Protein AF-A0A3G3GKN4-F1 (afdb_monomer)

Mean predicted aligned error: 16.58 Å

Solvent-accessible surface area (backbone atoms only — not comparable to full-atom values): 12009 Å² total; per-residue (Å²): 140,85,85,85,80,81,78,69,77,70,67,59,56,56,54,50,52,49,50,50,51,49,51,54,51,50,50,54,50,48,54,53,48,50,52,51,50,51,54,48,60,56,46,65,76,29,64,90,36,70,35,37,38,49,28,53,51,46,53,38,23,41,14,71,75,36,59,60,96,86,40,78,35,44,93,77,64,47,61,42,61,67,57,40,50,57,51,19,66,70,37,86,51,52,67,55,21,37,53,34,23,28,73,74,67,78,44,57,48,69,60,51,46,60,68,72,39,55,66,70,55,40,56,52,36,37,45,47,23,65,31,82,84,63,76,75,80,84,42,62,77,70,20,36,28,24,23,70,35,75,40,66,28,18,34,67,88,37,86,84,45,71,75,46,72,42,44,59,72,33,79,64,26,29,30,55,49,78,44,82,47,71,45,96,88,72,51,72,46,53,28,33,35,24,42,32,70,49,98,83,72,50,74,44,58,30,32,32,51,46,89,46,44,47,74,89

pLDDT: mean 75.97, std 16.4, range [37.5, 95.31]

Nearest PDB structures (foldseek):
  1bc0-assembly1_A  TM=7.933E-01  e=6.570E-02  Rattus norvegicus
  8w5s-assembly3_C  TM=7.306E-01  e=9.314E-02  Homo sapiens

Foldseek 3Di:
DDDDDDDDPVPVVVVVVVVVVVVVVVVVVVLVVVVVVVCVVVCVVCVVPLLLNLLVQLVCQLQVSQDDPNHGCNLPPAGNLVSLLVSLLVQPDPVSNQVSNCVVPVDGPLVSCVSRDQVVSSVSSCVNNVDPPCPDDADAPRKWKFFQAFWFKAAPVDRVHGPDTHGHRDTPAHFHDKDFDQDPVRDTFIWTWHWDADPVRDTGIIITGPVRIDID

Secondary structure (DSSP, 8-state):
--------THHHHHHHHHHHHHHHHHHHHHHHHHHHHHHHHHHHHHTT-HHHHHHHHHHHHT-TT-EETTEE-TTTS---HH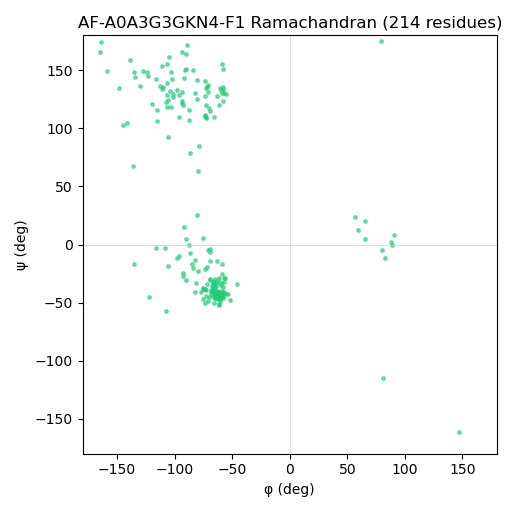HHHHHHTT-S-HHHHHHHHHHHHSS-HHHHHHHHS-HHHHHHHHHHTT-SS-PPPPPTTTSEEEESSSEEEEESS-TT-EEEEEPTT-EEEEEEEEEEEE-TTSPEEEEEEEEEE-TTS-EEEEEEEGGGEEE-

Sequence (216 aa):
METTSAKSPL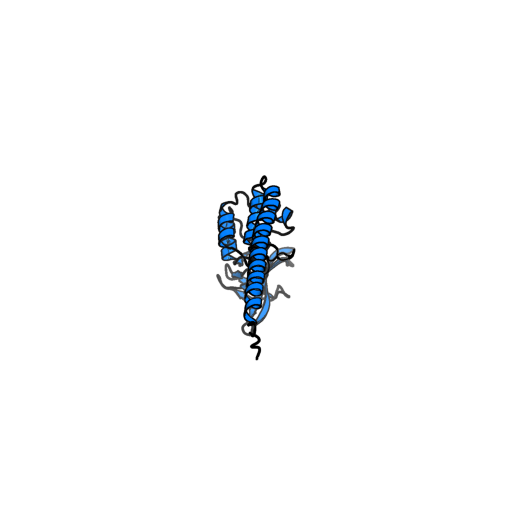SNYKNTAIIVGVVVVVAFLIVRIVRAVQKANEYNNVANDPAARLAFLIRQACNPWGSIGGISAIDIDGTDETELFALATQVKDLNAVRTSYKKQFSEELLDRLAAELSRESLDRWLNLAGGSNATPAPIANKSLVYAKQAAPMYDATDSTKVVKTLQNGELAGTYVRQLGVRHSNGQTYQYIEVTYTDWWVLTFKAWIRKDFVKIA

Radius of gyration: 27.66 Å; Cα contacts (8 Å, |Δi|>4): 314; chains: 1; bounding box: 107×31×57 Å

Structure (mmCIF, N/CA/C/O backbone):
data_AF-A0A3G3GKN4-F1
#
_entry.id   AF-A0A3G3GKN4-F1
#
loop_
_atom_site.group_PDB
_atom_site.id
_atom_site.type_symbol
_atom_site.label_atom_id
_atom_site.label_alt_id
_atom_site.label_comp_id
_atom_site.label_asym_id
_atom_site.label_entity_id
_atom_site.label_seq_id
_atom_site.pdbx_PDB_ins_code
_atom_site.Cartn_x
_atom_site.Cartn_y
_atom_site.Cartn_z
_atom_site.occupancy
_atom_site.B_iso_or_equiv
_atom_site.auth_seq_id
_atom_site.auth_comp_id
_atom_site.auth_asym_id
_atom_site.auth_atom_id
_atom_site.pdbx_PDB_model_num
ATOM 1 N N . MET A 1 1 ? 81.400 -18.720 -27.500 1.00 38.66 1 MET A N 1
ATOM 2 C CA . MET A 1 1 ? 80.656 -18.095 -26.387 1.00 38.66 1 MET A CA 1
ATOM 3 C C . MET A 1 1 ? 79.357 -17.577 -26.965 1.00 38.66 1 MET A C 1
ATOM 5 O O . MET A 1 1 ? 79.400 -16.623 -27.728 1.00 38.66 1 MET A O 1
ATOM 9 N N . GLU A 1 2 ? 78.243 -18.239 -26.674 1.00 37.50 2 GLU A N 1
ATOM 10 C CA . GLU A 1 2 ? 76.914 -17.816 -27.125 1.00 37.50 2 GLU A CA 1
ATOM 11 C C . GLU A 1 2 ? 76.170 -17.180 -25.950 1.00 37.50 2 GLU A C 1
ATOM 13 O O . GLU A 1 2 ? 76.166 -17.724 -24.846 1.00 37.50 2 GLU A O 1
ATOM 18 N N . THR A 1 3 ? 75.563 -16.015 -26.169 1.00 44.72 3 THR A N 1
ATOM 19 C CA . THR A 1 3 ? 74.780 -15.292 -25.161 1.00 44.72 3 THR A CA 1
ATOM 20 C C . THR A 1 3 ? 73.291 -15.417 -25.468 1.00 44.72 3 THR A C 1
ATOM 22 O O . THR A 1 3 ? 72.712 -14.630 -26.216 1.00 44.72 3 THR A O 1
ATOM 25 N N . THR A 1 4 ? 72.646 -16.420 -24.873 1.00 45.88 4 THR A N 1
ATOM 26 C CA . THR A 1 4 ? 71.200 -16.633 -25.009 1.00 45.88 4 THR A CA 1
ATOM 27 C C . THR A 1 4 ? 70.424 -15.480 -24.369 1.00 45.88 4 THR A C 1
ATOM 29 O O . THR A 1 4 ? 70.390 -15.336 -23.148 1.00 45.88 4 THR A O 1
ATOM 32 N N . SER A 1 5 ? 69.778 -14.657 -25.197 1.00 44.34 5 SER A N 1
ATOM 33 C CA . SER A 1 5 ? 68.951 -13.536 -24.740 1.00 44.34 5 SER A CA 1
ATOM 34 C C . SER A 1 5 ? 67.676 -14.034 -24.049 1.00 44.34 5 SER A C 1
ATOM 36 O O . SER A 1 5 ? 66.815 -14.660 -24.673 1.00 44.34 5 SER A O 1
ATOM 38 N N . ALA A 1 6 ? 67.544 -13.759 -22.749 1.00 49.66 6 ALA A N 1
ATOM 39 C CA . ALA A 1 6 ? 66.384 -14.155 -21.958 1.00 49.66 6 ALA A CA 1
ATOM 40 C C . ALA A 1 6 ? 65.152 -13.302 -22.316 1.00 49.66 6 ALA A C 1
ATOM 42 O O . ALA A 1 6 ? 65.057 -12.120 -21.978 1.00 49.66 6 ALA A O 1
ATOM 43 N N . LYS A 1 7 ? 64.175 -13.913 -22.993 1.00 45.00 7 LYS A N 1
ATOM 44 C CA . LYS A 1 7 ? 62.927 -13.253 -23.394 1.00 45.00 7 LYS A CA 1
ATOM 45 C C . LYS A 1 7 ? 62.023 -13.046 -22.168 1.00 45.00 7 LYS A C 1
ATOM 47 O O . LYS A 1 7 ? 61.514 -14.006 -21.599 1.00 45.00 7 LYS A O 1
ATOM 52 N N . SER A 1 8 ? 61.844 -11.788 -21.756 1.00 46.44 8 SER A N 1
ATOM 53 C CA . SER A 1 8 ? 61.086 -11.414 -20.549 1.00 46.44 8 SER A CA 1
ATOM 54 C C . SER A 1 8 ? 59.628 -11.918 -20.567 1.00 46.44 8 SER A C 1
ATOM 56 O O . SER A 1 8 ? 58.930 -11.701 -21.561 1.00 46.44 8 SER A O 1
ATOM 58 N N . PRO A 1 9 ? 59.114 -12.513 -19.467 1.00 48.47 9 PRO A N 1
ATOM 59 C CA . PRO A 1 9 ? 57.754 -13.061 -19.402 1.00 48.47 9 PRO A CA 1
ATOM 60 C C . PRO A 1 9 ? 56.635 -11.998 -19.381 1.00 48.47 9 PRO A C 1
ATOM 62 O O . PRO A 1 9 ? 55.455 -12.347 -19.447 1.00 48.47 9 PRO A O 1
ATOM 65 N N . LEU A 1 10 ? 56.964 -10.700 -19.320 1.00 42.34 10 LEU A N 1
ATOM 66 C CA . LEU A 1 10 ? 55.968 -9.619 -19.273 1.00 42.34 10 LEU A CA 1
ATOM 67 C C . LEU A 1 10 ? 55.166 -9.428 -20.578 1.00 42.34 10 LEU A C 1
ATOM 69 O O . LEU A 1 10 ? 54.143 -8.742 -20.552 1.00 42.34 10 LEU A O 1
ATOM 73 N N . SER A 1 11 ? 55.577 -10.012 -21.713 1.00 50.31 11 SER A N 1
ATOM 74 C CA . SER A 1 11 ? 54.843 -9.862 -22.983 1.00 50.31 11 SER A CA 1
ATOM 75 C C . SER A 1 11 ? 53.457 -10.507 -22.958 1.00 50.31 11 SER A C 1
ATOM 77 O O . SER A 1 11 ? 52.521 -9.988 -23.563 1.00 50.31 11 SER A O 1
ATOM 79 N N . ASN A 1 12 ? 53.309 -11.625 -22.244 1.00 50.47 12 ASN A N 1
ATOM 80 C CA . ASN A 1 12 ? 52.100 -12.446 -22.325 1.00 50.47 12 ASN A CA 1
ATOM 81 C C . ASN A 1 12 ? 50.973 -11.890 -21.442 1.00 50.47 12 ASN A C 1
ATOM 83 O O . ASN A 1 12 ? 49.813 -11.920 -21.840 1.00 50.47 12 ASN A O 1
ATOM 87 N N . TYR A 1 13 ? 51.309 -11.284 -20.299 1.00 48.56 13 TYR A N 1
ATOM 88 C CA . TYR A 1 13 ? 50.320 -10.665 -19.410 1.00 48.56 13 TYR A CA 1
ATOM 89 C C . TYR A 1 13 ? 49.640 -9.436 -20.017 1.00 48.56 13 TYR A C 1
ATOM 91 O O . TYR A 1 13 ? 48.459 -9.225 -19.758 1.00 48.56 13 TYR A O 1
ATOM 99 N N . LYS A 1 14 ? 50.332 -8.652 -20.857 1.00 50.69 14 LYS A N 1
ATOM 100 C CA . LYS A 1 14 ? 49.710 -7.507 -21.545 1.00 50.69 14 LYS A CA 1
ATOM 101 C C . LYS A 1 14 ? 48.614 -7.964 -22.506 1.00 50.69 14 LYS A C 1
ATOM 103 O O . LYS A 1 14 ? 47.504 -7.449 -22.436 1.00 50.69 14 LYS A O 1
ATOM 108 N N . ASN A 1 15 ? 48.887 -8.980 -23.326 1.00 50.16 15 ASN A N 1
ATOM 109 C CA . ASN A 1 15 ? 47.881 -9.531 -24.233 1.00 50.16 15 ASN A CA 1
ATOM 110 C C . ASN A 1 15 ? 46.727 -10.188 -23.461 1.00 50.16 15 ASN A C 1
ATOM 112 O O . ASN A 1 15 ? 45.574 -9.914 -23.775 1.00 50.16 15 ASN A O 1
ATOM 116 N N . THR A 1 16 ? 47.002 -10.971 -22.411 1.00 52.81 16 THR A N 1
ATOM 117 C CA . THR A 1 16 ? 45.946 -11.587 -21.589 1.00 52.81 16 THR A CA 1
ATOM 118 C C . THR A 1 16 ? 45.078 -10.542 -20.879 1.00 52.81 16 THR A C 1
ATOM 120 O O . THR A 1 16 ? 43.858 -10.663 -20.897 1.00 52.81 16 THR A O 1
ATOM 123 N N . ALA A 1 17 ? 45.664 -9.484 -20.307 1.00 55.00 17 ALA A N 1
ATOM 124 C CA . ALA A 1 17 ? 44.909 -8.411 -19.657 1.00 55.00 17 ALA A CA 1
ATOM 125 C C . ALA A 1 17 ? 44.066 -7.596 -20.655 1.00 55.00 17 ALA A C 1
ATOM 127 O O . ALA A 1 17 ? 42.931 -7.244 -20.344 1.00 55.00 17 ALA A O 1
ATOM 128 N N . ILE A 1 18 ? 44.579 -7.350 -21.868 1.00 56.75 18 ILE A N 1
ATOM 129 C CA . ILE A 1 18 ? 43.811 -6.726 -22.956 1.00 56.75 18 ILE A CA 1
ATOM 130 C C . ILE A 1 18 ? 42.647 -7.634 -23.377 1.00 56.75 18 ILE A C 1
ATOM 132 O O . ILE A 1 18 ? 41.525 -7.153 -23.490 1.00 56.75 18 ILE A O 1
ATOM 136 N N . ILE A 1 19 ? 42.874 -8.941 -23.545 1.00 54.59 19 ILE A N 1
ATOM 137 C CA . ILE A 1 19 ? 41.823 -9.910 -23.896 1.00 54.59 19 ILE A CA 1
ATOM 138 C C . ILE A 1 19 ? 40.744 -9.964 -22.805 1.00 54.59 19 ILE A C 1
ATOM 140 O O . ILE A 1 19 ? 39.564 -9.856 -23.123 1.00 54.59 19 ILE A O 1
ATOM 144 N N . VAL A 1 20 ? 41.120 -10.055 -21.524 1.00 59.25 20 VAL A N 1
ATOM 145 C CA . VAL A 1 20 ? 40.165 -10.041 -20.400 1.00 59.25 20 VAL A CA 1
ATOM 146 C C . VAL A 1 20 ? 39.400 -8.715 -20.341 1.00 59.25 20 VAL A C 1
ATOM 148 O O . VAL A 1 20 ? 38.179 -8.729 -20.207 1.00 59.25 20 VAL A O 1
ATOM 151 N N . GLY A 1 21 ? 40.077 -7.575 -20.512 1.00 46.47 21 GLY A N 1
ATOM 152 C CA . GLY A 1 21 ? 39.433 -6.259 -20.562 1.00 46.47 21 GLY A CA 1
ATOM 153 C C . GLY A 1 21 ? 38.425 -6.135 -21.709 1.00 46.47 21 GLY A C 1
ATOM 154 O O . GLY A 1 21 ? 37.304 -5.681 -21.494 1.00 46.47 21 GLY A O 1
ATOM 155 N N . VAL A 1 22 ? 38.780 -6.608 -22.908 1.00 60.06 22 VAL A N 1
ATOM 156 C CA . VAL A 1 22 ? 37.877 -6.647 -24.068 1.00 60.06 22 VAL A CA 1
ATOM 157 C C . VAL A 1 22 ? 36.695 -7.583 -23.814 1.00 60.06 22 VAL A C 1
ATOM 159 O O . VAL A 1 22 ? 35.567 -7.191 -24.089 1.00 60.06 22 VAL A O 1
ATOM 162 N N . VAL A 1 23 ? 36.904 -8.771 -23.237 1.00 61.25 23 VAL A N 1
ATOM 163 C CA . VAL A 1 23 ? 35.812 -9.704 -22.898 1.00 61.25 23 VAL A CA 1
ATOM 164 C C . VAL A 1 23 ? 34.852 -9.095 -21.872 1.00 61.25 23 VAL A C 1
ATOM 166 O O . VAL A 1 23 ? 33.642 -9.197 -22.057 1.00 61.25 23 VAL A O 1
ATOM 169 N N . VAL A 1 24 ? 35.351 -8.407 -20.840 1.00 54.97 24 VAL A N 1
ATOM 170 C CA . VAL A 1 24 ? 34.506 -7.720 -19.844 1.00 54.97 24 VAL A CA 1
ATOM 171 C C . VAL A 1 24 ? 33.722 -6.565 -20.475 1.00 54.97 24 VAL A C 1
ATOM 173 O O . VAL A 1 24 ? 32.521 -6.446 -20.236 1.00 54.97 24 VAL A O 1
ATOM 176 N N . VAL A 1 25 ? 34.353 -5.745 -21.323 1.00 53.50 25 VAL A N 1
ATOM 177 C CA . VAL A 1 25 ? 33.673 -4.643 -22.031 1.00 53.50 25 VAL A CA 1
ATOM 178 C C . VAL A 1 25 ? 32.631 -5.174 -23.019 1.00 53.50 25 VAL A C 1
ATOM 180 O O . VAL A 1 25 ? 31.513 -4.665 -23.058 1.00 53.50 25 VAL A O 1
ATOM 183 N N . VAL A 1 26 ? 32.946 -6.226 -23.778 1.00 51.00 26 VAL A N 1
ATOM 184 C CA . VAL A 1 26 ? 32.006 -6.870 -24.707 1.00 51.00 26 VAL A CA 1
ATOM 185 C C . VAL A 1 26 ? 30.848 -7.516 -23.947 1.00 51.00 26 VAL A C 1
ATOM 187 O O . VAL A 1 26 ? 29.702 -7.311 -24.334 1.00 51.00 26 VAL A O 1
ATOM 190 N N . ALA A 1 27 ? 31.093 -8.205 -22.829 1.00 47.66 27 ALA A N 1
ATOM 191 C CA . ALA A 1 27 ? 30.033 -8.744 -21.978 1.00 47.66 27 ALA A CA 1
ATOM 192 C C . ALA A 1 27 ? 29.133 -7.632 -21.406 1.00 47.66 27 ALA A C 1
ATOM 194 O O . ALA A 1 27 ? 27.910 -7.746 -21.457 1.00 47.66 27 ALA A O 1
ATOM 195 N N . PHE A 1 28 ? 29.712 -6.523 -20.935 1.00 51.31 28 PHE A N 1
ATOM 196 C CA . PHE A 1 28 ? 28.966 -5.359 -20.448 1.00 51.31 28 PHE A CA 1
ATOM 197 C C . PHE A 1 28 ? 28.100 -4.717 -21.547 1.00 51.31 28 PHE A C 1
ATOM 199 O O . PHE A 1 28 ? 26.934 -4.391 -21.313 1.00 51.31 28 PHE A O 1
ATOM 206 N N . LEU A 1 29 ? 28.635 -4.580 -22.765 1.00 39.66 29 LEU A N 1
ATOM 207 C CA . LEU A 1 29 ? 27.897 -4.065 -23.920 1.00 39.66 29 LEU A CA 1
ATOM 208 C C . LEU A 1 29 ? 26.798 -5.033 -24.381 1.00 39.66 29 LEU A C 1
ATOM 210 O O . LEU A 1 29 ? 25.685 -4.583 -24.641 1.00 39.66 29 LEU A O 1
ATOM 214 N N . ILE A 1 30 ? 27.055 -6.344 -24.405 1.00 43.78 30 ILE A N 1
ATOM 215 C CA . ILE A 1 30 ? 26.044 -7.371 -24.699 1.00 43.78 30 ILE A CA 1
ATOM 216 C C . ILE A 1 30 ? 24.922 -7.319 -23.661 1.00 43.78 30 ILE A C 1
ATOM 218 O O . ILE A 1 30 ? 23.762 -7.253 -24.049 1.00 43.78 30 ILE A O 1
ATOM 222 N N . VAL A 1 31 ? 25.227 -7.257 -22.360 1.00 45.81 31 VAL A N 1
ATOM 223 C CA . VAL A 1 31 ? 24.210 -7.109 -21.302 1.00 45.81 31 VAL A CA 1
ATOM 224 C C . VAL A 1 31 ? 23.395 -5.826 -21.495 1.00 45.81 31 VAL A C 1
ATOM 226 O O . VAL A 1 31 ? 22.171 -5.854 -21.373 1.00 45.81 31 VAL A O 1
ATOM 229 N N . ARG A 1 32 ? 24.031 -4.704 -21.857 1.00 43.00 32 ARG A N 1
ATOM 230 C CA . ARG A 1 32 ? 23.333 -3.435 -22.124 1.00 43.00 32 ARG A CA 1
ATOM 231 C C . ARG A 1 32 ? 22.430 -3.502 -23.365 1.00 43.00 32 ARG A C 1
ATOM 233 O O . ARG A 1 32 ? 21.328 -2.960 -23.330 1.00 43.00 32 ARG A O 1
ATOM 240 N N . ILE A 1 33 ? 22.863 -4.182 -24.427 1.00 43.88 33 ILE A N 1
ATOM 241 C CA . ILE A 1 33 ? 22.088 -4.369 -25.665 1.00 43.88 33 ILE A CA 1
ATOM 242 C C . ILE A 1 33 ? 20.943 -5.363 -25.446 1.00 43.88 33 ILE A C 1
ATOM 244 O O . ILE A 1 33 ? 19.818 -5.067 -25.826 1.00 43.88 33 ILE A O 1
ATOM 248 N N . VAL A 1 34 ? 21.178 -6.493 -24.772 1.00 42.31 34 VAL A N 1
ATOM 249 C CA . VAL A 1 34 ? 20.133 -7.468 -24.415 1.00 42.31 34 VAL A CA 1
ATOM 250 C C . VAL A 1 34 ? 19.063 -6.813 -23.542 1.00 42.31 34 VAL A C 1
ATOM 252 O O . VAL A 1 34 ? 17.883 -6.967 -23.837 1.00 42.31 34 VAL A O 1
ATOM 255 N N . ARG A 1 35 ? 19.448 -5.995 -22.551 1.00 52.72 35 ARG A N 1
ATOM 256 C CA . ARG A 1 35 ? 18.503 -5.188 -21.758 1.00 52.72 35 ARG A CA 1
ATOM 257 C C . ARG A 1 35 ? 17.683 -4.230 -22.626 1.00 52.72 35 ARG A C 1
ATOM 259 O O . ARG A 1 35 ? 16.477 -4.128 -22.432 1.00 52.72 35 ARG A O 1
ATOM 266 N N . ALA A 1 36 ? 18.300 -3.551 -23.595 1.00 46.28 36 ALA A N 1
ATOM 267 C CA . ALA A 1 36 ? 17.580 -2.662 -24.510 1.00 46.28 36 ALA A CA 1
ATOM 268 C C . ALA A 1 36 ? 16.628 -3.424 -25.455 1.00 46.28 36 ALA A C 1
ATOM 270 O O . ALA A 1 36 ? 15.508 -2.975 -25.680 1.00 46.28 36 ALA A O 1
ATOM 271 N N . VAL A 1 37 ? 17.038 -4.589 -25.969 1.00 41.81 37 VAL A N 1
ATOM 272 C CA . VAL A 1 37 ? 16.247 -5.424 -26.891 1.00 41.81 37 VAL A CA 1
ATOM 273 C C . VAL A 1 37 ? 15.100 -6.144 -26.177 1.00 41.81 37 VAL A C 1
ATOM 275 O O . VAL A 1 37 ? 14.004 -6.207 -26.726 1.00 41.81 37 VAL A O 1
ATOM 278 N N . GLN A 1 38 ? 15.299 -6.628 -24.947 1.00 50.81 38 GLN A N 1
ATOM 279 C CA . GLN A 1 38 ? 14.220 -7.169 -24.110 1.00 50.81 38 GLN A CA 1
ATOM 280 C C . GLN A 1 38 ? 13.178 -6.086 -23.814 1.00 50.81 38 GLN A C 1
ATOM 282 O O . GLN A 1 38 ? 12.008 -6.269 -24.149 1.00 50.81 38 GLN A O 1
ATOM 287 N N . LYS A 1 39 ? 13.619 -4.912 -23.326 1.00 53.44 39 LYS A N 1
ATOM 288 C CA . LYS A 1 39 ? 12.735 -3.754 -23.125 1.00 53.44 39 LYS A CA 1
ATOM 289 C C . LYS A 1 39 ? 11.991 -3.379 -24.414 1.00 53.44 39 LYS A C 1
ATOM 291 O O . LYS A 1 39 ? 10.794 -3.138 -24.345 1.00 53.44 39 LYS A O 1
ATOM 296 N N . ALA A 1 40 ? 12.647 -3.369 -25.578 1.00 51.22 40 ALA A N 1
ATOM 297 C CA . ALA A 1 40 ? 12.008 -3.022 -26.851 1.00 51.22 40 ALA A CA 1
ATOM 298 C C . ALA A 1 40 ? 10.981 -4.068 -27.326 1.00 51.22 40 ALA A C 1
ATOM 300 O O . ALA A 1 40 ? 9.890 -3.700 -27.758 1.00 51.22 40 ALA A O 1
ATOM 301 N N . ASN A 1 41 ? 11.296 -5.363 -27.229 1.00 51.22 41 ASN A N 1
ATOM 302 C CA . ASN A 1 41 ? 10.403 -6.438 -27.669 1.00 51.22 41 ASN A CA 1
ATOM 303 C C . ASN A 1 41 ? 9.157 -6.558 -26.781 1.00 51.22 41 ASN A C 1
ATOM 305 O O . ASN A 1 41 ? 8.060 -6.757 -27.298 1.00 51.22 41 ASN A O 1
ATOM 309 N N . GLU A 1 42 ? 9.299 -6.395 -25.465 1.00 55.38 42 GLU A N 1
ATOM 310 C CA . GLU A 1 42 ? 8.158 -6.367 -24.545 1.00 55.38 42 GLU A CA 1
ATOM 311 C C . GLU A 1 42 ? 7.327 -5.089 -24.734 1.00 55.38 42 GLU A C 1
ATOM 313 O O . GLU A 1 42 ? 6.109 -5.170 -24.897 1.00 55.38 42 GLU A O 1
ATOM 318 N N . TYR A 1 43 ? 7.973 -3.920 -24.834 1.00 54.69 43 TYR A N 1
ATOM 319 C CA . TYR A 1 43 ? 7.298 -2.637 -25.066 1.00 54.69 43 TYR A CA 1
ATOM 320 C C . TYR A 1 43 ? 6.494 -2.623 -26.372 1.00 54.69 43 TYR A C 1
ATOM 322 O O . TYR A 1 43 ? 5.364 -2.141 -26.378 1.00 54.69 43 TYR A O 1
ATOM 330 N N . ASN A 1 44 ? 7.014 -3.204 -27.459 1.00 55.31 44 ASN A N 1
ATOM 331 C CA . ASN A 1 44 ? 6.302 -3.301 -28.739 1.00 55.31 44 ASN A CA 1
ATOM 332 C C . ASN A 1 44 ? 4.989 -4.102 -28.645 1.00 55.31 44 ASN A C 1
ATOM 334 O O . ASN A 1 44 ? 4.047 -3.799 -29.374 1.00 55.31 44 ASN A O 1
ATOM 338 N N . ASN A 1 45 ? 4.886 -5.066 -27.723 1.00 57.47 45 ASN A N 1
ATOM 339 C CA . ASN A 1 45 ? 3.663 -5.850 -27.517 1.00 57.47 45 ASN A CA 1
ATOM 340 C C . ASN A 1 45 ? 2.592 -5.105 -26.694 1.00 57.47 45 ASN A C 1
ATOM 342 O O . ASN A 1 45 ? 1.408 -5.415 -26.822 1.00 57.47 45 ASN A O 1
ATOM 346 N N . VAL A 1 46 ? 2.976 -4.110 -25.881 1.00 59.09 46 VAL A N 1
ATOM 347 C CA . VAL A 1 46 ? 2.047 -3.271 -25.088 1.00 59.09 46 VAL A CA 1
ATOM 348 C C . VAL A 1 46 ? 1.902 -1.831 -25.593 1.00 59.09 46 VAL A C 1
ATOM 350 O O . VAL A 1 46 ? 1.074 -1.088 -25.075 1.00 59.09 46 VAL A O 1
ATOM 353 N N . ALA A 1 47 ? 2.639 -1.426 -26.631 1.00 57.34 47 ALA A N 1
ATOM 354 C CA . ALA A 1 47 ? 2.670 -0.051 -27.142 1.00 57.34 47 ALA A CA 1
ATOM 355 C C . ALA A 1 47 ? 1.292 0.520 -27.539 1.00 57.34 47 ALA A C 1
ATOM 357 O O . ALA A 1 47 ? 1.086 1.730 -27.442 1.00 57.34 47 ALA A O 1
ATOM 358 N N . ASN A 1 48 ? 0.356 -0.343 -27.951 1.00 66.81 48 ASN A N 1
ATOM 359 C CA . ASN A 1 48 ? -0.992 0.036 -28.388 1.00 66.81 48 ASN A CA 1
ATOM 360 C C . ASN A 1 48 ? -1.994 0.257 -27.235 1.00 66.81 48 ASN A C 1
ATOM 362 O O . ASN A 1 48 ? -3.062 0.817 -27.471 1.00 66.81 48 ASN A O 1
ATOM 366 N N . ASP A 1 49 ? -1.674 -0.157 -26.004 1.00 78.12 49 ASP A N 1
ATOM 367 C CA . ASP A 1 49 ? -2.504 0.064 -24.812 1.00 78.12 49 ASP A CA 1
ATOM 368 C C . ASP A 1 49 ? -1.752 0.991 -23.832 1.00 78.12 49 ASP A C 1
ATOM 370 O O . ASP A 1 49 ? -0.804 0.559 -23.166 1.00 78.12 49 ASP A O 1
ATOM 374 N N . PRO A 1 50 ? -2.161 2.270 -23.699 1.00 78.12 50 PRO A N 1
ATOM 375 C CA . PRO A 1 50 ? -1.518 3.217 -22.792 1.00 78.12 50 PRO A CA 1
ATOM 376 C C . PRO A 1 50 ? -1.486 2.762 -21.327 1.00 78.12 50 PRO A C 1
ATOM 378 O O . PRO A 1 50 ? -0.531 3.089 -20.621 1.00 78.12 50 PRO A O 1
ATOM 381 N N . ALA A 1 51 ? -2.490 2.009 -20.867 1.00 79.88 51 ALA A N 1
ATOM 382 C CA . ALA A 1 51 ? -2.557 1.514 -19.497 1.00 79.88 51 ALA A CA 1
ATOM 383 C C . ALA A 1 51 ? -1.617 0.318 -19.287 1.00 79.88 51 ALA A C 1
ATOM 385 O O . ALA A 1 51 ? -0.910 0.265 -18.279 1.00 79.88 51 ALA A O 1
ATOM 386 N N . ALA A 1 52 ? -1.538 -0.598 -20.258 1.00 82.44 52 ALA A N 1
ATOM 387 C CA . ALA A 1 52 ? -0.557 -1.685 -20.237 1.00 82.44 52 ALA A CA 1
ATOM 388 C C . ALA A 1 52 ? 0.884 -1.166 -20.308 1.00 82.44 52 ALA A C 1
ATOM 390 O O . ALA A 1 52 ? 1.737 -1.622 -19.546 1.00 82.44 52 ALA A O 1
ATOM 391 N N . ARG A 1 53 ? 1.133 -0.157 -21.149 1.00 83.31 53 ARG A N 1
ATOM 392 C CA . ARG A 1 53 ? 2.426 0.522 -21.266 1.00 83.31 53 ARG A CA 1
ATOM 393 C C . ARG A 1 53 ? 2.846 1.211 -19.966 1.00 83.31 53 ARG A C 1
ATOM 395 O O . ARG A 1 53 ? 3.993 1.070 -19.556 1.00 83.31 53 ARG A O 1
ATOM 402 N N . LEU A 1 54 ? 1.936 1.929 -19.299 1.00 85.56 54 LEU A N 1
ATOM 403 C CA . LEU A 1 54 ? 2.218 2.542 -17.994 1.00 85.56 54 LEU A CA 1
ATOM 404 C C . LEU A 1 54 ? 2.485 1.485 -16.919 1.00 85.56 54 LEU A C 1
ATOM 406 O O . LEU A 1 54 ? 3.449 1.619 -16.174 1.00 85.56 54 LEU A O 1
ATOM 410 N N . ALA A 1 55 ? 1.700 0.406 -16.877 1.00 88.56 55 ALA A N 1
ATOM 411 C CA . ALA A 1 55 ? 1.936 -0.704 -15.958 1.00 88.56 55 ALA A CA 1
ATOM 412 C C . ALA A 1 55 ? 3.329 -1.340 -16.143 1.00 88.56 55 ALA A C 1
ATOM 414 O O . ALA A 1 55 ? 4.019 -1.607 -15.159 1.00 88.56 55 ALA A O 1
ATOM 415 N N . PHE A 1 56 ? 3.763 -1.530 -17.392 1.00 86.94 56 PHE A N 1
ATOM 416 C CA . PHE A 1 56 ? 5.092 -2.039 -17.731 1.00 86.94 56 PHE A CA 1
ATOM 417 C C . PHE A 1 56 ? 6.218 -1.087 -17.302 1.00 86.94 56 PHE A C 1
ATOM 419 O O . PHE A 1 56 ? 7.195 -1.525 -16.701 1.00 86.94 56 PHE A O 1
ATOM 426 N N . LEU A 1 57 ? 6.069 0.219 -17.545 1.00 84.81 57 LEU A N 1
ATOM 427 C CA . LEU A 1 57 ? 7.051 1.219 -17.113 1.00 84.81 57 LEU A CA 1
ATOM 428 C C . LEU A 1 57 ? 7.141 1.308 -15.582 1.00 84.81 57 LEU A C 1
ATOM 430 O O . LEU A 1 57 ? 8.242 1.323 -15.044 1.00 84.81 57 LEU A O 1
ATOM 434 N N . ILE A 1 58 ? 6.010 1.258 -14.866 1.00 89.00 58 ILE A N 1
ATOM 435 C CA . ILE A 1 58 ? 6.013 1.227 -13.395 1.00 89.00 58 ILE A CA 1
ATOM 436 C C . ILE A 1 58 ? 6.728 -0.036 -12.887 1.00 89.00 58 ILE A C 1
ATOM 438 O O . ILE A 1 58 ? 7.524 0.052 -11.959 1.00 89.00 58 ILE A O 1
ATOM 442 N N . ARG A 1 59 ? 6.526 -1.200 -13.528 1.00 89.94 59 ARG A N 1
ATOM 443 C CA . ARG A 1 59 ? 7.266 -2.429 -13.185 1.00 89.94 59 ARG A CA 1
ATOM 444 C C . ARG A 1 59 ? 8.779 -2.276 -13.356 1.00 89.94 59 ARG A C 1
ATOM 446 O O . ARG A 1 59 ? 9.511 -2.865 -12.570 1.00 89.94 59 ARG A O 1
ATOM 453 N N . GLN A 1 60 ? 9.240 -1.518 -14.352 1.00 84.19 60 GLN A N 1
ATOM 454 C CA . GLN A 1 60 ? 10.669 -1.249 -14.549 1.00 84.19 60 GLN A CA 1
ATOM 455 C C . GLN A 1 60 ? 11.233 -0.243 -13.548 1.00 84.19 60 GLN A C 1
ATOM 457 O O . GLN A 1 60 ? 12.347 -0.449 -13.084 1.00 84.19 60 GLN A O 1
ATOM 462 N N . ALA A 1 61 ? 10.478 0.792 -13.183 1.00 82.81 61 ALA A N 1
ATOM 463 C CA . ALA A 1 61 ? 10.891 1.726 -12.138 1.00 82.81 61 ALA A CA 1
ATOM 464 C C . ALA A 1 61 ? 11.012 1.022 -10.770 1.00 82.81 61 ALA A C 1
ATOM 466 O O . ALA A 1 61 ? 11.916 1.333 -10.001 1.00 82.81 61 ALA A O 1
ATOM 467 N N . CYS A 1 62 ? 10.174 0.011 -10.501 1.00 84.62 62 CYS A N 1
ATOM 468 C CA . CYS A 1 62 ? 10.349 -0.884 -9.353 1.00 84.62 62 CYS A CA 1
ATOM 469 C C . CYS A 1 62 ? 11.524 -1.875 -9.487 1.00 84.62 62 CYS A C 1
ATOM 471 O O . CYS A 1 62 ? 11.923 -2.437 -8.483 1.00 84.62 62 CYS A O 1
ATOM 473 N N . ASN A 1 63 ? 12.031 -2.140 -10.700 1.00 85.19 63 ASN A N 1
ATOM 474 C CA . ASN A 1 63 ? 13.041 -3.172 -10.999 1.00 85.19 63 ASN A CA 1
ATOM 475 C C . ASN A 1 63 ? 14.129 -2.638 -11.965 1.00 85.19 63 ASN A C 1
ATOM 477 O O . ASN A 1 63 ? 14.167 -3.044 -13.141 1.00 85.19 63 ASN A O 1
ATOM 481 N N . PRO A 1 64 ? 14.982 -1.682 -11.544 1.00 75.50 64 PRO A N 1
ATOM 482 C CA . PRO A 1 64 ? 15.909 -0.977 -12.428 1.00 75.50 64 PRO A CA 1
ATOM 483 C C . PRO A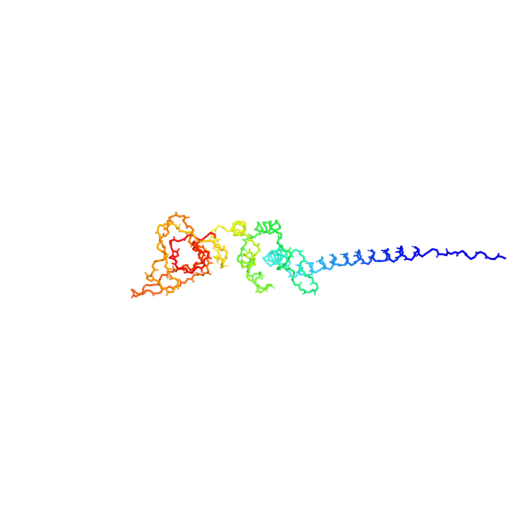 1 64 ? 16.958 -1.879 -13.101 1.00 75.50 64 PRO A C 1
ATOM 485 O O . PRO A 1 64 ? 17.391 -1.601 -14.226 1.00 75.50 64 PRO A O 1
ATOM 488 N N . TRP A 1 65 ? 17.387 -2.963 -12.446 1.00 72.44 65 TRP A N 1
ATOM 489 C CA . TRP A 1 65 ? 18.337 -3.948 -12.984 1.00 72.44 65 TRP A CA 1
ATOM 490 C C . TRP A 1 65 ? 17.640 -5.005 -13.853 1.00 72.44 65 TRP A C 1
ATOM 492 O O . TRP A 1 65 ? 18.298 -5.612 -14.713 1.00 72.44 65 TRP A O 1
ATOM 502 N N . GLY A 1 66 ? 16.323 -5.175 -13.692 1.00 68.75 66 GLY A N 1
ATOM 503 C CA . GLY A 1 66 ? 15.443 -5.943 -14.567 1.00 68.75 66 GLY A CA 1
ATOM 504 C C . GLY A 1 66 ? 15.503 -7.444 -14.302 1.00 68.75 66 GLY A C 1
ATOM 505 O O . GLY A 1 66 ? 15.090 -7.936 -13.252 1.00 68.75 66 GLY A O 1
ATOM 506 N N . SER A 1 67 ? 15.994 -8.206 -15.280 1.00 73.38 67 SER A N 1
ATOM 507 C CA . SER A 1 67 ? 16.314 -9.617 -15.072 1.00 73.38 67 SER A CA 1
ATOM 508 C C . SER A 1 67 ? 17.818 -9.851 -15.118 1.00 73.38 67 SER A C 1
ATOM 510 O O . SER A 1 67 ? 18.517 -9.380 -16.019 1.00 73.38 67 SER A O 1
ATOM 512 N N . ILE A 1 68 ? 18.313 -10.619 -14.148 1.00 66.25 68 ILE A N 1
ATOM 513 C CA . ILE A 1 68 ? 19.688 -11.108 -14.088 1.00 66.25 68 ILE A CA 1
ATOM 514 C C . ILE A 1 68 ? 19.618 -12.633 -14.198 1.00 66.25 68 ILE A C 1
ATOM 516 O O . ILE A 1 68 ? 19.017 -13.302 -13.363 1.00 66.25 68 ILE A O 1
ATOM 520 N N . GLY A 1 69 ? 20.183 -13.190 -15.272 1.00 68.00 69 GLY A N 1
ATOM 521 C CA . GLY A 1 69 ? 20.191 -14.641 -15.504 1.00 68.00 69 GLY A CA 1
ATOM 522 C C . GLY A 1 69 ? 18.812 -15.284 -15.728 1.00 68.00 69 GLY A C 1
ATOM 523 O O . GLY A 1 69 ? 18.685 -16.488 -15.543 1.00 68.00 69 GLY A O 1
ATOM 524 N N . GLY A 1 70 ? 17.786 -14.510 -16.103 1.00 67.94 70 GLY A N 1
ATOM 525 C CA . GLY A 1 70 ? 16.405 -14.997 -16.258 1.00 67.94 70 GLY A CA 1
ATOM 526 C C . GLY A 1 70 ? 15.560 -14.930 -14.978 1.00 67.94 70 GLY A C 1
ATOM 527 O O . GLY A 1 70 ? 14.381 -15.268 -15.011 1.00 67.94 70 GLY A O 1
ATOM 528 N N . ILE A 1 71 ? 16.133 -14.460 -13.866 1.00 69.06 71 ILE A N 1
ATOM 529 C CA . ILE A 1 71 ? 15.440 -14.220 -12.592 1.00 69.06 71 ILE A CA 1
ATOM 530 C C . ILE A 1 71 ? 15.178 -12.712 -12.458 1.00 69.06 71 ILE A C 1
ATOM 532 O O . ILE A 1 71 ? 15.998 -11.908 -12.904 1.00 69.06 71 ILE A O 1
ATOM 536 N N . SER A 1 72 ? 14.032 -12.312 -11.902 1.00 75.25 72 SER A N 1
ATOM 537 C CA . SER A 1 72 ? 13.705 -10.900 -11.633 1.00 75.25 72 SER A CA 1
ATOM 538 C C . SER A 1 72 ? 14.552 -10.366 -10.474 1.00 75.25 72 SER A C 1
ATOM 540 O O . SER A 1 72 ? 14.609 -11.010 -9.431 1.00 75.25 72 SER A O 1
ATOM 542 N N . ALA A 1 73 ? 15.183 -9.199 -10.636 1.00 78.81 73 ALA A N 1
ATOM 543 C CA . ALA A 1 73 ? 15.999 -8.562 -9.595 1.00 78.81 73 ALA A CA 1
ATOM 544 C C . ALA A 1 73 ? 15.195 -7.674 -8.623 1.00 78.81 73 ALA A C 1
ATOM 546 O O . ALA A 1 73 ? 15.745 -7.262 -7.610 1.00 78.81 73 ALA A O 1
ATOM 547 N N . ILE A 1 74 ? 13.904 -7.461 -8.901 1.00 76.69 74 ILE A N 1
ATOM 548 C CA . ILE A 1 74 ? 13.010 -6.495 -8.234 1.00 76.69 74 ILE A CA 1
ATOM 549 C C . ILE A 1 74 ? 13.056 -6.450 -6.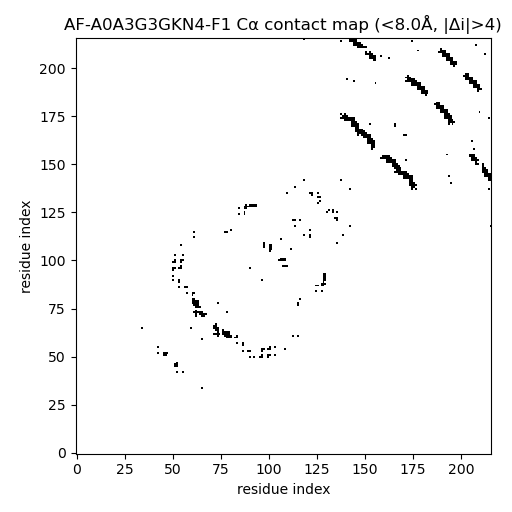696 1.00 76.69 74 ILE A C 1
ATOM 551 O O . ILE A 1 74 ? 12.883 -5.396 -6.104 1.00 76.69 74 ILE A O 1
ATOM 555 N N . ASP A 1 75 ? 13.282 -7.581 -6.025 1.00 72.50 75 ASP A N 1
ATOM 556 C CA . ASP A 1 75 ? 13.281 -7.633 -4.556 1.00 72.50 75 ASP A CA 1
ATOM 557 C C . ASP A 1 75 ? 14.685 -7.381 -3.944 1.00 72.50 75 ASP A C 1
ATOM 559 O O . ASP A 1 75 ? 14.865 -7.519 -2.732 1.00 72.50 75 ASP A O 1
ATOM 563 N N . ILE A 1 76 ? 15.697 -7.047 -4.766 1.00 70.88 76 ILE A N 1
ATOM 564 C CA . ILE A 1 76 ? 17.099 -6.819 -4.352 1.00 70.88 76 ILE A CA 1
ATOM 565 C C . ILE A 1 76 ? 17.780 -5.582 -4.967 1.00 70.88 76 ILE A C 1
ATOM 567 O O . ILE A 1 76 ? 18.832 -5.184 -4.465 1.00 70.88 76 ILE A O 1
ATOM 571 N N . ASP A 1 77 ? 17.248 -4.989 -6.040 1.00 69.94 77 ASP A N 1
ATOM 572 C CA . ASP A 1 77 ? 17.887 -3.877 -6.765 1.00 69.94 77 ASP A CA 1
ATOM 573 C C . ASP A 1 77 ? 17.384 -2.473 -6.384 1.00 69.94 77 ASP A C 1
ATOM 575 O O . ASP A 1 77 ? 18.051 -1.479 -6.691 1.00 69.94 77 ASP A O 1
ATOM 579 N N . GLY A 1 78 ? 16.277 -2.401 -5.640 1.00 74.81 78 GLY A N 1
ATOM 580 C CA . GLY A 1 78 ? 15.670 -1.162 -5.150 1.00 74.81 78 GLY A CA 1
ATOM 581 C C . GLY A 1 78 ? 14.843 -0.440 -6.216 1.00 74.81 78 GLY A C 1
ATOM 582 O O . GLY A 1 78 ? 14.820 -0.833 -7.372 1.00 74.81 78 GLY A O 1
ATOM 583 N N . THR A 1 79 ? 14.170 0.647 -5.838 1.00 84.50 79 THR A N 1
ATOM 584 C CA . THR A 1 79 ? 13.216 1.348 -6.714 1.00 84.50 79 THR A CA 1
ATOM 585 C C . THR A 1 79 ? 13.725 2.721 -7.161 1.00 84.50 79 THR A C 1
ATOM 587 O O . THR A 1 79 ? 14.195 3.519 -6.349 1.00 84.50 79 THR A O 1
ATOM 590 N N . ASP A 1 80 ? 13.564 3.041 -8.449 1.00 81.50 80 ASP A N 1
ATOM 591 C CA . ASP A 1 80 ? 13.704 4.405 -8.969 1.00 81.50 80 ASP A CA 1
ATOM 592 C C . ASP A 1 80 ? 12.432 5.211 -8.656 1.00 81.50 80 ASP A C 1
ATOM 594 O O . ASP A 1 80 ? 11.513 5.335 -9.471 1.00 81.50 80 ASP A O 1
ATOM 598 N N . GLU A 1 81 ? 12.371 5.775 -7.444 1.00 82.00 81 GLU A N 1
ATOM 599 C CA . GLU A 1 81 ? 11.255 6.637 -7.032 1.00 82.00 81 GLU A CA 1
ATOM 600 C C . GLU A 1 81 ? 11.070 7.837 -7.981 1.00 82.00 81 GLU A C 1
ATOM 602 O O . GLU A 1 81 ? 9.945 8.303 -8.160 1.00 82.00 81 GLU A O 1
ATOM 607 N N . THR A 1 82 ? 12.133 8.329 -8.631 1.00 76.75 82 THR A N 1
ATOM 608 C CA . THR A 1 82 ? 12.057 9.510 -9.507 1.00 76.75 82 THR A CA 1
ATOM 609 C C . THR A 1 82 ? 11.300 9.191 -10.792 1.00 76.75 82 THR A C 1
ATOM 611 O O . THR A 1 82 ? 10.366 9.918 -11.148 1.00 76.75 82 THR A O 1
ATOM 614 N N . GLU A 1 83 ? 11.644 8.089 -11.465 1.00 79.19 83 GLU A N 1
ATOM 615 C CA . GLU A 1 83 ? 10.882 7.595 -12.616 1.00 79.19 83 GLU A CA 1
ATOM 616 C C . GLU A 1 83 ? 9.452 7.233 -12.194 1.00 79.19 83 GLU A C 1
ATOM 618 O O . GLU A 1 83 ? 8.487 7.618 -12.859 1.00 79.19 83 GLU A O 1
ATOM 623 N N . LEU A 1 84 ? 9.288 6.578 -11.044 1.00 84.94 84 LEU A N 1
ATOM 624 C CA . LEU A 1 84 ? 7.987 6.138 -10.554 1.00 84.94 84 LEU A CA 1
ATOM 625 C C . LEU A 1 84 ? 7.028 7.318 -10.287 1.00 84.94 84 LEU A C 1
ATOM 627 O O . LEU A 1 84 ? 5.871 7.273 -10.716 1.00 84.94 84 LEU A O 1
ATOM 631 N N . PHE A 1 85 ? 7.497 8.409 -9.670 1.00 82.25 85 PHE A N 1
ATOM 632 C CA . PHE A 1 85 ? 6.724 9.651 -9.514 1.00 82.25 85 PHE A CA 1
ATOM 633 C C . PHE A 1 85 ? 6.469 10.378 -10.842 1.00 82.25 85 PHE A C 1
ATOM 635 O O . PHE A 1 85 ? 5.386 10.937 -11.026 1.00 82.25 85 PHE A O 1
ATOM 642 N N . ALA A 1 86 ? 7.412 10.357 -11.789 1.00 75.62 86 ALA A N 1
ATOM 643 C CA . ALA A 1 86 ? 7.198 10.933 -13.117 1.00 75.62 86 ALA A CA 1
ATOM 644 C C . ALA A 1 86 ? 6.103 10.173 -13.894 1.00 75.62 86 ALA A C 1
ATOM 646 O O . ALA A 1 86 ? 5.252 10.787 -14.545 1.00 75.62 86 ALA A O 1
ATOM 647 N N . LEU A 1 87 ? 6.069 8.842 -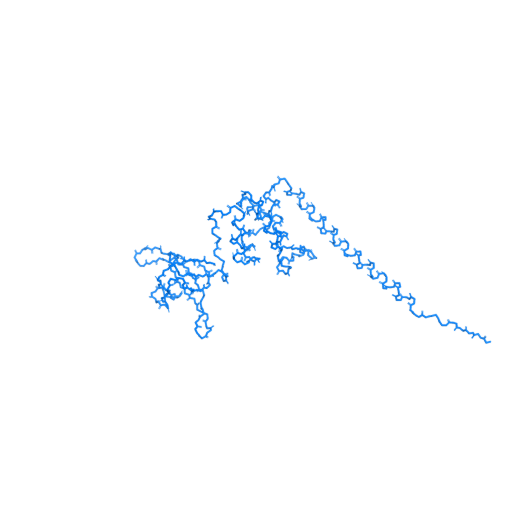13.779 1.00 85.06 87 LEU A N 1
ATOM 648 C CA . LEU A 1 87 ? 5.029 7.986 -14.356 1.00 85.06 87 LEU A CA 1
ATOM 649 C C . LEU A 1 87 ? 3.656 8.208 -13.708 1.00 85.06 87 LEU A C 1
ATOM 651 O O . LEU A 1 87 ? 2.655 8.163 -14.424 1.00 85.06 87 LEU A O 1
ATOM 655 N N . ALA A 1 88 ? 3.592 8.520 -12.406 1.00 84.88 88 ALA A N 1
ATOM 656 C CA . ALA A 1 88 ? 2.339 8.846 -11.713 1.00 84.88 88 ALA A CA 1
ATOM 657 C C . ALA A 1 88 ? 1.557 9.945 -12.448 1.00 84.88 88 ALA A C 1
ATOM 659 O O . ALA A 1 88 ? 0.383 9.772 -12.756 1.00 84.88 88 ALA A O 1
ATOM 660 N N . THR A 1 89 ? 2.239 11.030 -12.832 1.00 80.94 89 THR A N 1
ATOM 661 C CA . THR A 1 89 ? 1.628 12.180 -13.532 1.00 80.94 89 THR A CA 1
ATOM 662 C C . THR A 1 89 ? 1.038 11.850 -14.909 1.00 80.94 89 THR A C 1
ATOM 664 O O . THR A 1 89 ? 0.285 12.645 -15.471 1.00 80.94 89 THR A O 1
ATOM 667 N N . GLN A 1 90 ? 1.368 10.681 -15.467 1.00 81.69 90 GLN A N 1
ATOM 668 C CA . GLN A 1 90 ? 0.873 10.202 -16.758 1.00 81.69 90 GLN A CA 1
ATOM 669 C C . GLN A 1 90 ? -0.344 9.270 -16.616 1.00 81.69 90 GLN A C 1
ATOM 671 O O . GLN A 1 90 ? -0.988 8.948 -17.620 1.00 81.69 90 GLN A O 1
ATOM 676 N N . VAL A 1 91 ? -0.681 8.836 -15.395 1.00 83.69 91 VAL A N 1
ATOM 677 C CA . VAL A 1 91 ? -1.835 7.972 -15.120 1.00 83.69 91 VAL A CA 1
ATOM 678 C C . VAL A 1 91 ? -3.128 8.776 -15.263 1.00 83.69 91 VAL A C 1
ATOM 680 O O . VAL A 1 91 ? -3.447 9.632 -14.446 1.00 83.69 91 VAL A O 1
ATOM 683 N N . LYS A 1 92 ? -3.897 8.472 -16.315 1.00 81.00 92 LYS A N 1
ATOM 684 C CA . LYS A 1 92 ? -5.234 9.052 -16.553 1.00 81.00 92 LYS A CA 1
ATOM 685 C C . LYS A 1 92 ? -6.368 8.244 -15.919 1.00 81.00 92 LYS A C 1
ATOM 687 O O . LYS A 1 92 ? -7.391 8.809 -15.559 1.00 81.00 92 LYS A O 1
ATOM 692 N N . ASP A 1 93 ? -6.182 6.930 -15.813 1.00 82.75 93 ASP A N 1
ATOM 693 C CA . ASP A 1 93 ? -7.104 5.996 -15.170 1.00 82.75 93 ASP A CA 1
ATOM 694 C C . ASP A 1 93 ? -6.281 4.954 -14.403 1.00 82.75 93 ASP A C 1
ATOM 696 O O . ASP A 1 93 ? -5.665 4.055 -14.985 1.00 82.75 93 ASP A O 1
ATOM 700 N N . LEU A 1 94 ? -6.256 5.095 -13.078 1.00 87.19 94 LEU A N 1
ATOM 701 C CA . LEU A 1 94 ? -5.532 4.189 -12.195 1.00 87.19 94 LEU A CA 1
ATOM 702 C C . LEU A 1 94 ? -6.126 2.770 -12.205 1.00 87.19 94 LEU A C 1
ATOM 704 O O . LEU A 1 94 ? -5.379 1.804 -12.067 1.00 87.19 94 LEU A O 1
ATOM 708 N N . ASN A 1 95 ? -7.437 2.606 -12.401 1.00 87.19 95 ASN A N 1
ATOM 709 C CA . ASN A 1 95 ? -8.069 1.285 -12.421 1.00 87.19 95 ASN A CA 1
ATOM 710 C C . ASN A 1 95 ? -7.717 0.515 -13.698 1.00 87.19 95 ASN A C 1
ATOM 712 O O . ASN A 1 95 ? -7.429 -0.684 -13.624 1.00 87.19 95 ASN A O 1
ATOM 716 N N . ALA A 1 96 ? -7.658 1.197 -14.845 1.00 85.00 96 ALA A N 1
ATOM 717 C CA . ALA A 1 96 ? -7.156 0.613 -16.087 1.00 85.00 96 ALA A CA 1
ATOM 718 C C . ALA A 1 96 ? -5.691 0.161 -15.938 1.00 85.00 96 ALA A C 1
ATOM 720 O O . ALA A 1 96 ? -5.370 -0.991 -16.227 1.00 85.00 96 ALA A O 1
ATOM 721 N N . VAL A 1 97 ? -4.814 1.020 -15.396 1.00 88.62 97 VAL A N 1
ATOM 722 C CA . VAL A 1 97 ? -3.391 0.685 -15.175 1.00 88.62 97 VAL A CA 1
ATOM 723 C C . VAL A 1 97 ? -3.236 -0.486 -14.196 1.00 88.62 97 VAL A C 1
ATOM 725 O O . VAL A 1 97 ? -2.504 -1.428 -14.494 1.00 88.62 97 VAL A O 1
ATOM 728 N N . ARG A 1 98 ? -3.970 -0.502 -13.072 1.00 90.69 98 ARG A N 1
ATOM 729 C CA . ARG A 1 98 ? -3.983 -1.634 -12.123 1.00 90.69 98 ARG A CA 1
ATOM 730 C C . ARG A 1 98 ? -4.413 -2.946 -12.782 1.00 90.69 98 ARG A C 1
ATOM 732 O O . ARG A 1 98 ? -3.768 -3.973 -12.577 1.00 90.69 98 ARG A O 1
ATOM 739 N N . THR A 1 99 ? -5.475 -2.909 -13.586 1.00 86.44 99 THR A N 1
ATOM 740 C CA . THR A 1 99 ? -5.999 -4.084 -14.300 1.00 86.44 99 THR A CA 1
ATOM 741 C C . THR A 1 99 ? -4.966 -4.628 -15.288 1.00 86.44 99 THR A C 1
ATOM 743 O O . THR A 1 99 ? -4.693 -5.831 -15.304 1.00 86.44 99 THR A O 1
ATOM 746 N N . SER A 1 100 ? -4.330 -3.746 -16.064 1.00 86.31 100 SER A N 1
ATOM 747 C CA . SER A 1 100 ? -3.292 -4.131 -17.021 1.00 86.31 100 SER A CA 1
ATOM 748 C C . SER A 1 100 ? -1.997 -4.601 -16.348 1.00 86.31 100 SER A C 1
ATOM 750 O O . SER A 1 100 ? -1.327 -5.476 -16.893 1.00 86.31 100 SER A O 1
ATOM 752 N N . TYR A 1 101 ? -1.656 -4.083 -15.163 1.00 90.00 101 TYR A N 1
ATOM 753 C CA . TYR A 1 101 ? -0.528 -4.559 -14.353 1.00 90.00 101 TYR A CA 1
ATOM 754 C C . TYR A 1 101 ? -0.763 -5.990 -13.864 1.00 90.00 101 TYR A C 1
ATOM 756 O O . TYR A 1 101 ? 0.058 -6.873 -14.114 1.00 90.00 101 TYR A O 1
ATOM 764 N N . LYS A 1 102 ? -1.934 -6.254 -13.270 1.00 89.88 102 LYS A N 1
ATOM 765 C CA . LYS A 1 102 ? -2.320 -7.597 -12.819 1.00 89.88 102 LYS A CA 1
ATOM 766 C C . LYS A 1 102 ? -2.332 -8.609 -13.960 1.00 89.88 102 LYS A C 1
ATOM 768 O O . LYS A 1 102 ? -1.857 -9.726 -13.790 1.00 89.88 102 LYS A O 1
ATOM 773 N N . LYS A 1 103 ? -2.829 -8.214 -15.136 1.00 87.94 103 LYS A N 1
ATOM 774 C CA . LYS A 1 103 ? -2.842 -9.063 -16.336 1.00 87.94 103 LYS A CA 1
ATOM 775 C C . LYS A 1 103 ? -1.434 -9.421 -16.833 1.00 87.94 103 LYS A C 1
ATOM 777 O O . LYS A 1 103 ? -1.253 -10.521 -17.342 1.00 87.94 103 LYS A O 1
ATOM 782 N N . GLN A 1 104 ? -0.467 -8.508 -16.721 1.00 85.88 104 GLN A N 1
ATOM 783 C CA . GLN A 1 104 ? 0.907 -8.724 -17.194 1.00 85.88 104 GLN A CA 1
ATOM 784 C C . GLN A 1 104 ? 1.773 -9.499 -16.195 1.00 85.88 104 GLN A C 1
ATOM 786 O O . GLN A 1 104 ? 2.544 -10.360 -16.607 1.00 85.88 104 GLN A O 1
ATOM 791 N N . PHE A 1 105 ? 1.652 -9.200 -14.899 1.00 85.94 105 PHE A N 1
ATOM 792 C CA . PHE A 1 105 ? 2.603 -9.663 -13.878 1.00 85.94 105 PHE A CA 1
ATOM 793 C C . PHE A 1 105 ? 1.997 -10.604 -12.828 1.00 85.94 105 PHE A C 1
ATOM 795 O O . PHE A 1 105 ? 2.720 -11.092 -11.968 1.00 85.94 105 PHE A O 1
ATOM 802 N N . SER A 1 106 ? 0.688 -10.879 -12.886 1.00 88.25 106 SER A N 1
ATOM 803 C CA . SER A 1 106 ? -0.056 -11.660 -11.878 1.00 88.25 106 SER A CA 1
ATOM 804 C C . SER A 1 106 ? 0.031 -11.104 -10.443 1.00 88.25 106 SER A C 1
ATOM 806 O O . SER A 1 106 ? -0.199 -11.826 -9.477 1.00 88.25 106 SER A O 1
ATOM 808 N N . GLU A 1 107 ? 0.316 -9.807 -10.303 1.00 86.19 107 GLU A N 1
ATOM 809 C CA . GLU A 1 107 ? 0.541 -9.094 -9.038 1.00 86.19 107 GLU A CA 1
ATOM 810 C C . GLU A 1 107 ? -0.362 -7.847 -8.968 1.00 86.19 107 GLU A C 1
ATOM 812 O O . GLU A 1 107 ? -0.696 -7.258 -9.996 1.00 86.19 107 GLU A O 1
ATOM 817 N N . GLU A 1 108 ? -0.798 -7.427 -7.778 1.00 89.19 108 GLU A N 1
ATOM 818 C CA . GLU A 1 108 ? -1.540 -6.168 -7.618 1.00 89.19 108 GLU A CA 1
ATOM 819 C C . GLU A 1 108 ? -0.567 -4.983 -7.596 1.00 89.19 108 GLU A C 1
ATOM 821 O O . GLU A 1 108 ? 0.327 -4.913 -6.755 1.00 89.19 108 GLU A O 1
ATOM 826 N N . LEU A 1 109 ? -0.777 -4.003 -8.481 1.00 89.75 109 LEU A N 1
ATOM 827 C CA . LEU A 1 109 ? 0.077 -2.810 -8.570 1.00 89.75 109 LEU A CA 1
ATOM 828 C C . LEU A 1 109 ? 0.233 -2.088 -7.224 1.00 89.75 109 LEU A C 1
ATOM 830 O O . LEU A 1 109 ? 1.330 -1.665 -6.883 1.00 89.75 109 LEU A O 1
ATOM 834 N N . LEU A 1 110 ? -0.854 -1.934 -6.461 1.00 88.12 110 LEU A N 1
ATOM 835 C CA . LEU A 1 110 ? -0.803 -1.215 -5.185 1.00 88.12 110 LEU A CA 1
ATOM 836 C C . LEU A 1 110 ? -0.016 -1.980 -4.117 1.00 88.12 110 LEU A C 1
ATOM 838 O O . LEU A 1 110 ? 0.620 -1.338 -3.288 1.00 88.12 110 LEU A O 1
ATOM 842 N N . ASP A 1 111 ? -0.003 -3.312 -4.176 1.00 85.81 111 ASP A N 1
ATOM 843 C CA . ASP A 1 111 ? 0.766 -4.145 -3.251 1.00 85.81 111 ASP A CA 1
ATOM 844 C C . ASP A 1 111 ? 2.264 -4.072 -3.586 1.00 85.81 111 ASP A C 1
ATOM 846 O O . ASP A 1 111 ? 3.077 -3.930 -2.673 1.00 85.81 111 ASP A O 1
ATOM 850 N N . ARG A 1 112 ? 2.639 -4.036 -4.879 1.00 89.81 112 ARG A N 1
ATOM 851 C CA . ARG A 1 112 ? 4.025 -3.729 -5.285 1.00 89.81 112 ARG A CA 1
ATOM 852 C C . ARG A 1 112 ? 4.434 -2.330 -4.838 1.00 89.81 112 ARG A C 1
ATOM 854 O O . ARG A 1 112 ? 5.448 -2.181 -4.170 1.00 89.81 112 ARG A O 1
ATOM 861 N N . LEU A 1 113 ? 3.644 -1.301 -5.144 1.00 87.31 113 LEU A N 1
ATOM 862 C CA . LEU A 1 113 ? 3.974 0.068 -4.732 1.00 87.31 113 LEU A CA 1
ATOM 863 C C . LEU A 1 113 ? 4.072 0.207 -3.202 1.00 87.31 113 LEU A C 1
ATOM 865 O O . LEU A 1 113 ? 4.906 0.960 -2.717 1.00 87.31 113 LEU A O 1
ATOM 869 N N . ALA A 1 114 ? 3.282 -0.552 -2.438 1.00 83.19 114 ALA A N 1
ATOM 870 C CA . ALA A 1 114 ? 3.379 -0.660 -0.981 1.00 83.19 114 ALA A CA 1
ATOM 871 C C . ALA A 1 114 ? 4.586 -1.477 -0.474 1.00 83.19 114 ALA A C 1
ATOM 873 O O . ALA A 1 114 ? 4.976 -1.341 0.694 1.00 83.19 114 ALA A O 1
ATOM 874 N N . ALA A 1 115 ? 5.170 -2.344 -1.304 1.00 84.19 115 ALA A N 1
ATOM 875 C CA . ALA A 1 115 ? 6.429 -3.021 -1.015 1.00 84.19 115 ALA A CA 1
ATOM 876 C C . ALA A 1 115 ? 7.603 -2.041 -1.150 1.00 84.19 115 ALA A C 1
ATOM 878 O O . ALA A 1 115 ? 8.361 -1.906 -0.187 1.00 84.19 115 ALA A O 1
ATOM 879 N N . GLU A 1 116 ? 7.656 -1.322 -2.277 1.00 81.81 116 GLU A N 1
ATOM 880 C CA . GLU A 1 116 ? 8.742 -0.410 -2.666 1.00 81.81 116 GLU A CA 1
ATOM 881 C C . GLU A 1 116 ? 8.750 0.928 -1.917 1.00 81.81 116 GLU A C 1
ATOM 883 O O . GLU A 1 116 ? 9.794 1.386 -1.458 1.00 81.81 116 GLU A O 1
ATOM 888 N N . LEU A 1 117 ? 7.593 1.587 -1.808 1.00 80.62 117 LEU A N 1
ATOM 889 C CA . LEU A 1 117 ? 7.507 2.957 -1.308 1.00 80.62 117 LEU A CA 1
ATOM 890 C C . LEU A 1 117 ? 7.302 3.017 0.209 1.00 80.62 117 LEU A C 1
ATOM 892 O O . LEU A 1 117 ? 6.605 2.197 0.817 1.00 80.62 117 LEU A O 1
ATOM 896 N N . SER A 1 118 ? 7.812 4.095 0.812 1.00 78.38 118 SER A N 1
ATOM 897 C CA . SER A 1 118 ? 7.287 4.579 2.093 1.00 78.38 118 SER A CA 1
ATOM 898 C C . SER A 1 118 ? 5.793 4.911 1.955 1.00 78.38 118 SER A C 1
ATOM 900 O O . SER A 1 118 ? 5.326 5.235 0.858 1.00 78.38 118 SER A O 1
ATOM 902 N N . ARG A 1 119 ? 5.013 4.888 3.048 1.00 74.31 119 ARG A N 1
ATOM 903 C CA . ARG A 1 119 ? 3.589 5.235 2.912 1.00 74.31 119 ARG A CA 1
ATOM 904 C C . ARG A 1 119 ? 3.375 6.701 2.500 1.00 74.31 119 ARG A C 1
ATOM 906 O O . ARG A 1 119 ? 2.498 6.959 1.682 1.00 74.31 119 ARG A O 1
ATOM 913 N N . GLU A 1 120 ? 4.180 7.643 2.981 1.00 75.56 120 GLU A N 1
ATOM 914 C CA . GLU A 1 120 ? 4.078 9.037 2.530 1.00 75.56 120 GLU A CA 1
ATOM 915 C C . GLU A 1 120 ? 4.362 9.158 1.022 1.00 75.56 120 GLU A C 1
ATOM 917 O O . GLU A 1 120 ? 3.610 9.820 0.300 1.00 75.56 120 GLU A O 1
ATOM 922 N N . SER A 1 121 ? 5.375 8.435 0.522 1.00 78.75 121 SER A N 1
ATOM 923 C CA . SER A 1 121 ? 5.656 8.332 -0.914 1.00 78.75 121 SER A CA 1
ATOM 924 C C . SER A 1 121 ? 4.476 7.713 -1.680 1.00 78.75 121 SER A C 1
ATOM 926 O O . SER A 1 121 ? 4.102 8.233 -2.729 1.00 78.75 121 SER A O 1
ATOM 928 N N . LEU A 1 122 ? 3.841 6.658 -1.155 1.00 84.25 122 LEU A N 1
ATOM 929 C CA . LEU A 1 122 ? 2.676 6.005 -1.769 1.00 84.25 122 LEU A CA 1
ATOM 930 C C . LEU A 1 122 ? 1.435 6.911 -1.803 1.00 84.25 122 LEU A C 1
ATOM 932 O O . LEU A 1 122 ? 0.7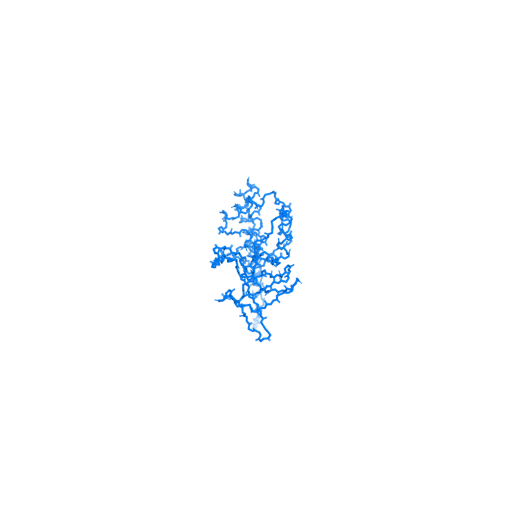96 7.020 -2.847 1.00 84.25 122 LEU A O 1
ATOM 936 N N . ASP A 1 123 ? 1.103 7.584 -0.697 1.00 81.50 123 ASP A N 1
ATOM 937 C CA . ASP A 1 123 ? 0.005 8.560 -0.634 1.00 81.50 123 ASP A CA 1
ATOM 938 C C . ASP A 1 123 ? 0.242 9.682 -1.663 1.00 81.50 123 ASP A C 1
ATOM 940 O O . ASP A 1 123 ? -0.648 10.025 -2.445 1.00 81.50 123 ASP A O 1
ATOM 944 N N . ARG A 1 124 ? 1.472 10.215 -1.734 1.00 81.69 124 ARG A N 1
ATOM 945 C CA . ARG A 1 124 ? 1.869 11.220 -2.731 1.00 81.69 124 ARG A CA 1
ATOM 946 C C . ARG A 1 124 ? 1.774 10.690 -4.164 1.00 81.69 124 ARG A C 1
ATOM 948 O O . ARG A 1 124 ? 1.319 11.422 -5.042 1.00 81.69 124 ARG A O 1
ATOM 955 N N . TRP A 1 125 ? 2.185 9.447 -4.409 1.00 88.31 125 TRP A N 1
ATOM 956 C CA . TRP A 1 125 ? 2.137 8.821 -5.732 1.00 88.31 125 TRP A CA 1
ATOM 957 C C . TRP A 1 125 ? 0.693 8.658 -6.199 1.00 88.31 125 TRP A C 1
ATOM 959 O O . TRP A 1 125 ? 0.363 9.035 -7.319 1.00 88.31 125 TRP A O 1
ATOM 969 N N . LEU A 1 126 ? -0.187 8.184 -5.314 1.00 86.62 126 LEU A N 1
ATOM 970 C CA . LEU A 1 126 ? -1.612 8.031 -5.595 1.00 86.62 126 LEU A CA 1
ATOM 971 C C . LEU A 1 126 ? -2.274 9.374 -5.891 1.00 86.62 126 LEU A C 1
ATOM 973 O O . LEU A 1 126 ? -2.988 9.473 -6.885 1.00 86.62 126 LEU A O 1
ATOM 977 N N . ASN A 1 127 ? -1.983 10.416 -5.106 1.00 84.38 127 ASN A N 1
ATOM 978 C CA . ASN A 1 127 ? -2.472 11.773 -5.368 1.00 84.38 127 ASN A CA 1
ATOM 979 C C . ASN A 1 127 ? -2.056 12.274 -6.768 1.00 84.38 127 ASN A C 1
ATOM 981 O O . ASN A 1 127 ? -2.868 12.874 -7.471 1.00 84.38 127 ASN A O 1
ATOM 985 N N . LEU A 1 128 ? -0.818 11.997 -7.200 1.00 83.31 128 LEU A N 1
ATOM 986 C CA . LEU A 1 128 ? -0.322 12.347 -8.540 1.00 83.31 128 LEU A CA 1
ATOM 987 C C . LEU A 1 128 ? -0.942 11.485 -9.652 1.00 83.31 128 LEU A C 1
ATOM 989 O O . LEU A 1 128 ? -1.197 11.998 -10.738 1.00 83.31 128 LEU A O 1
ATOM 993 N N . ALA A 1 129 ? -1.241 10.215 -9.375 1.00 85.25 129 ALA A N 1
ATOM 994 C CA . ALA A 1 129 ? -1.865 9.260 -10.294 1.00 85.25 129 ALA A CA 1
ATOM 995 C C . ALA A 1 129 ? -3.402 9.405 -10.420 1.00 85.25 129 ALA A C 1
ATOM 997 O O . ALA A 1 129 ? -4.104 8.438 -10.726 1.00 85.25 129 ALA A O 1
ATOM 998 N N . GLY A 1 130 ? -3.934 10.607 -10.163 1.00 71.38 130 GLY A N 1
ATOM 999 C CA . GLY A 1 130 ? -5.367 10.931 -10.225 1.00 71.38 130 GLY A CA 1
ATOM 1000 C C . GLY A 1 130 ? -6.140 10.736 -8.913 1.00 71.38 130 GLY A C 1
ATOM 1001 O O . GLY A 1 130 ? -7.368 10.831 -8.897 1.00 71.38 130 GLY A O 1
ATOM 1002 N N . GLY A 1 131 ? -5.451 10.466 -7.804 1.00 56.44 131 GLY A N 1
ATOM 1003 C CA . GLY A 1 131 ? -6.032 10.127 -6.507 1.00 56.44 131 GLY A CA 1
ATOM 1004 C C . GLY A 1 131 ? -6.552 11.302 -5.685 1.00 56.44 131 GLY A C 1
ATOM 1005 O O . GLY A 1 131 ? -6.146 11.472 -4.541 1.00 56.44 131 GLY A O 1
ATOM 1006 N N . SER A 1 132 ? -7.560 12.021 -6.173 1.00 45.09 132 SER A N 1
ATOM 1007 C CA . SER A 1 132 ? -8.524 12.625 -5.244 1.00 45.09 132 SER A CA 1
ATOM 1008 C C . SER A 1 132 ? -9.415 11.503 -4.692 1.00 45.09 132 SER A C 1
ATOM 1010 O O . SER A 1 132 ? -10.241 10.966 -5.427 1.00 45.09 132 SER A O 1
ATOM 1012 N N . ASN A 1 133 ? -9.287 11.182 -3.397 1.00 42.12 133 ASN A N 1
ATOM 1013 C CA . ASN A 1 133 ? -10.106 10.228 -2.608 1.00 42.12 133 ASN A CA 1
ATOM 1014 C C . ASN A 1 133 ? -9.701 8.737 -2.576 1.00 42.12 133 ASN A C 1
ATOM 1016 O O . ASN A 1 133 ? -10.367 7.959 -1.893 1.00 42.12 133 ASN A O 1
ATOM 1020 N N . ALA A 1 134 ? -8.608 8.313 -3.215 1.00 48.06 134 ALA A N 1
ATOM 1021 C CA . ALA A 1 134 ? -8.092 6.950 -3.042 1.00 48.06 134 ALA A CA 1
ATOM 1022 C C . ALA A 1 134 ? -7.150 6.865 -1.826 1.00 48.06 134 ALA A C 1
ATOM 1024 O O . ALA A 1 134 ? -5.934 6.841 -1.986 1.00 48.06 134 ALA A O 1
ATOM 1025 N N . THR A 1 135 ? -7.692 6.806 -0.602 1.00 52.16 135 THR A N 1
ATOM 1026 C CA . THR A 1 135 ? -6.875 6.414 0.562 1.00 52.16 135 THR A CA 1
ATOM 1027 C C . THR A 1 135 ? -6.359 4.989 0.321 1.00 52.16 135 THR A C 1
ATOM 1029 O O . THR A 1 135 ? -7.198 4.096 0.154 1.00 52.16 135 THR A O 1
ATOM 1032 N N . PRO A 1 136 ? -5.035 4.739 0.273 1.00 57.22 136 PRO A N 1
ATOM 1033 C CA . PRO A 1 136 ? -4.520 3.394 0.051 1.00 57.22 136 PRO A CA 1
ATOM 1034 C C . PRO A 1 136 ? -5.024 2.425 1.114 1.00 57.22 136 PRO A C 1
ATOM 1036 O O . PRO A 1 136 ? -5.280 2.794 2.266 1.00 57.22 136 PRO A O 1
ATOM 1039 N N . ALA A 1 137 ? -5.147 1.161 0.715 1.00 70.75 137 ALA A N 1
ATOM 1040 C CA . ALA A 1 137 ? -5.433 0.094 1.653 1.00 70.75 137 ALA A CA 1
ATOM 1041 C C . ALA A 1 137 ? -4.328 0.052 2.732 1.00 70.75 137 ALA A C 1
ATOM 1043 O O . ALA A 1 137 ? -3.147 0.141 2.394 1.00 70.75 137 ALA A O 1
ATOM 1044 N N . PRO A 1 138 ? -4.686 -0.083 4.020 1.00 76.56 138 PRO A N 1
ATOM 1045 C CA . PRO A 1 138 ? -3.716 -0.262 5.092 1.00 76.56 138 PRO A CA 1
ATOM 1046 C C . PRO A 1 138 ? -2.787 -1.456 4.843 1.00 76.56 138 PRO A C 1
ATOM 1048 O O . PRO A 1 138 ? -3.252 -2.570 4.591 1.00 76.56 138 PRO A O 1
ATOM 1051 N N . ILE A 1 139 ? -1.480 -1.231 4.964 1.00 77.75 139 ILE A N 1
ATOM 1052 C CA . ILE A 1 139 ? -0.447 -2.236 4.712 1.00 77.75 139 ILE A CA 1
ATOM 1053 C C . ILE A 1 139 ? -0.115 -2.940 6.030 1.00 77.75 139 ILE A C 1
ATOM 1055 O O . ILE A 1 139 ? 0.316 -2.301 6.997 1.00 77.75 139 ILE A O 1
ATOM 1059 N N . ALA A 1 140 ? -0.307 -4.260 6.073 1.00 82.88 140 ALA A N 1
ATOM 1060 C CA . ALA A 1 140 ? -0.025 -5.078 7.250 1.00 82.88 140 ALA A CA 1
ATOM 1061 C C . ALA A 1 140 ? 1.437 -4.931 7.705 1.00 82.88 140 ALA A C 1
ATOM 1063 O O . ALA A 1 140 ? 2.368 -5.050 6.912 1.00 82.88 140 ALA A O 1
ATOM 1064 N N . ASN A 1 141 ? 1.629 -4.684 8.999 1.00 83.19 141 ASN A N 1
ATOM 1065 C CA . ASN A 1 141 ? 2.909 -4.461 9.673 1.00 83.19 141 ASN A CA 1
ATOM 1066 C C . ASN A 1 141 ? 3.741 -3.268 9.149 1.00 83.19 141 ASN A C 1
ATOM 1068 O O . ASN A 1 141 ? 4.900 -3.140 9.538 1.00 83.19 141 ASN A O 1
ATOM 1072 N N . LYS A 1 142 ? 3.166 -2.374 8.324 1.00 78.19 142 LYS A N 1
ATOM 1073 C CA . LYS A 1 142 ? 3.803 -1.107 7.906 1.00 78.19 142 LYS A CA 1
ATOM 1074 C C . LYS A 1 142 ? 2.980 0.137 8.259 1.00 78.19 142 LYS A C 1
ATOM 1076 O O . LYS A 1 142 ? 3.548 1.111 8.738 1.00 78.19 142 LYS A O 1
ATOM 1081 N N . SER A 1 143 ? 1.667 0.136 8.015 1.00 80.81 143 SER A N 1
ATOM 1082 C CA . SER A 1 143 ? 0.823 1.310 8.287 1.00 80.81 143 SER A CA 1
ATOM 1083 C C . SER A 1 143 ? 0.649 1.538 9.786 1.00 80.81 143 SER A C 1
ATOM 1085 O O . SER A 1 143 ? 0.401 0.593 10.532 1.00 80.81 143 SER A O 1
ATOM 1087 N N . LEU A 1 144 ? 0.728 2.788 10.230 1.00 86.06 144 LEU A N 1
ATOM 1088 C CA . LEU A 1 144 ? 0.546 3.150 11.634 1.00 86.06 144 LEU A CA 1
ATOM 1089 C C . LEU A 1 144 ? -0.928 3.460 11.907 1.00 86.06 144 LEU A C 1
ATOM 1091 O O . LEU A 1 144 ? -1.666 3.901 11.029 1.00 86.06 144 LEU A O 1
ATOM 1095 N N . VAL A 1 145 ? -1.392 3.226 13.129 1.00 88.94 145 VAL A N 1
ATOM 1096 C CA . VAL A 1 145 ? -2.786 3.457 13.525 1.00 88.94 145 VAL A CA 1
ATOM 1097 C C . VAL A 1 145 ? -2.811 4.476 14.650 1.00 88.94 145 VAL A C 1
ATOM 1099 O O . VAL A 1 145 ? -2.235 4.248 15.705 1.00 88.94 145 VAL A O 1
ATOM 1102 N N . TYR A 1 146 ? -3.503 5.588 14.431 1.00 89.50 146 TYR A N 1
ATOM 1103 C CA . TYR A 1 146 ? -3.646 6.692 15.374 1.00 89.50 146 TYR A CA 1
ATOM 1104 C C . TYR A 1 146 ? -5.107 6.854 15.786 1.00 89.50 146 TYR A C 1
ATOM 1106 O O . TYR A 1 146 ? -6.020 6.729 14.964 1.00 89.50 146 TYR A O 1
ATOM 1114 N N . ALA A 1 147 ? -5.352 7.175 17.049 1.00 92.12 147 ALA A N 1
ATOM 1115 C CA . ALA A 1 147 ? -6.688 7.493 17.533 1.00 92.12 147 ALA A CA 1
ATOM 1116 C C . ALA A 1 147 ? -7.154 8.876 17.026 1.00 92.12 147 ALA A C 1
ATOM 1118 O O . ALA A 1 147 ? -6.412 9.852 17.070 1.00 92.12 147 ALA A O 1
ATOM 1119 N N . LYS A 1 148 ? -8.401 8.972 16.544 1.00 89.62 148 LYS A N 1
ATOM 1120 C CA . LYS A 1 148 ? -9.067 10.235 16.142 1.00 89.62 148 LYS A CA 1
ATOM 1121 C C . LYS A 1 148 ? -9.722 10.971 17.313 1.00 89.62 148 LYS A C 1
ATOM 1123 O O . LYS A 1 148 ? -10.151 12.110 17.169 1.00 89.62 148 LYS A O 1
ATOM 1128 N N . GLN A 1 149 ? -9.914 10.268 18.423 1.00 87.75 149 GLN A N 1
ATOM 1129 C CA . GLN A 1 149 ? -10.580 10.726 19.637 1.00 87.75 149 GLN A CA 1
ATOM 1130 C C . GLN A 1 149 ? -10.237 9.766 20.780 1.00 87.75 149 GLN A C 1
ATOM 1132 O O . GLN A 1 149 ? -9.622 8.727 20.539 1.00 87.75 149 GLN A O 1
ATOM 1137 N N . ALA A 1 150 ? -10.663 10.079 22.005 1.00 92.25 150 ALA A N 1
ATOM 1138 C CA . ALA A 1 150 ? -10.514 9.155 23.124 1.00 92.25 150 ALA A CA 1
ATOM 1139 C C . ALA A 1 150 ? -11.218 7.818 22.824 1.00 92.25 150 ALA A C 1
ATOM 1141 O O . ALA A 1 150 ? -12.411 7.805 22.510 1.00 92.25 150 ALA A O 1
ATOM 1142 N N . ALA A 1 151 ? -10.486 6.703 22.884 1.00 92.56 151 ALA A N 1
ATOM 1143 C CA . ALA A 1 151 ? -10.994 5.402 22.451 1.00 92.56 151 ALA A CA 1
ATOM 1144 C C . ALA A 1 151 ? -10.399 4.235 23.261 1.00 92.56 151 ALA A C 1
ATOM 1146 O O . ALA A 1 151 ? -9.180 4.184 23.447 1.00 92.56 151 ALA A O 1
ATOM 1147 N N . PRO A 1 152 ? -11.222 3.268 23.711 1.00 94.38 152 PRO A N 1
ATOM 1148 C CA . PRO A 1 152 ? -10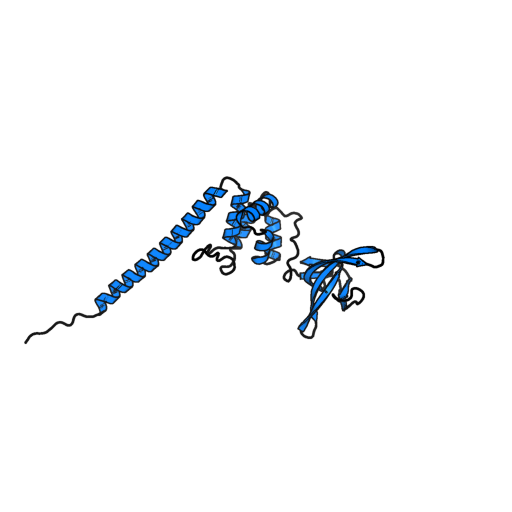.725 2.041 24.314 1.00 94.38 152 PRO A CA 1
ATOM 1149 C C . PRO A 1 152 ? -10.093 1.133 23.253 1.00 94.38 152 PRO A C 1
ATOM 1151 O O . PRO A 1 152 ? -10.650 0.907 22.174 1.00 94.38 152 PRO A O 1
ATOM 1154 N N . MET A 1 153 ? -8.933 0.593 23.601 1.00 93.88 153 MET A N 1
ATOM 1155 C CA . MET A 1 153 ? -8.220 -0.457 22.894 1.00 93.88 153 MET A CA 1
ATOM 1156 C C . MET A 1 153 ? -8.360 -1.749 23.705 1.00 93.88 153 MET A C 1
ATOM 1158 O O . MET A 1 153 ? -8.114 -1.760 24.913 1.00 93.88 153 MET A O 1
ATOM 1162 N N . TYR A 1 154 ? -8.789 -2.823 23.050 1.00 93.69 154 TYR A N 1
ATOM 1163 C CA . TYR A 1 154 ? -9.172 -4.094 23.666 1.00 93.69 154 TYR A CA 1
ATOM 1164 C C . TYR A 1 154 ? -8.124 -5.177 23.425 1.00 93.69 154 TYR A C 1
ATOM 1166 O O . TYR A 1 154 ? -7.389 -5.121 22.441 1.00 93.69 154 TYR A O 1
ATOM 1174 N N . ASP A 1 155 ? -8.074 -6.178 24.297 1.00 91.44 155 ASP A N 1
ATOM 1175 C CA . ASP A 1 155 ? -7.240 -7.364 24.111 1.00 91.44 155 ASP A CA 1
ATOM 1176 C C . ASP A 1 155 ? -7.653 -8.112 22.827 1.00 91.44 155 ASP A C 1
ATOM 1178 O O . ASP A 1 155 ? -8.839 -8.328 22.579 1.00 91.44 155 ASP A O 1
ATOM 1182 N N . ALA A 1 156 ? -6.689 -8.526 21.997 1.00 88.75 156 ALA A N 1
ATOM 1183 C CA . ALA A 1 156 ? -6.989 -9.271 20.769 1.00 88.75 156 ALA A CA 1
ATOM 1184 C C . ALA A 1 156 ? -7.522 -10.700 21.014 1.00 88.75 156 ALA A C 1
ATOM 1186 O O . ALA A 1 156 ? -7.901 -11.387 20.065 1.00 88.75 156 ALA A O 1
ATOM 1187 N N . THR A 1 157 ? -7.535 -11.165 22.266 1.00 86.62 157 THR A N 1
ATOM 1188 C CA . THR A 1 157 ? -8.148 -12.436 22.682 1.00 86.62 157 THR A CA 1
ATOM 1189 C C . THR A 1 157 ? -9.471 -12.255 23.432 1.00 86.62 157 THR A C 1
ATOM 1191 O O . THR A 1 157 ? -10.267 -13.191 23.476 1.00 86.62 157 THR A O 1
ATOM 1194 N N . ASP A 1 158 ? -9.748 -11.057 23.961 1.00 83.12 158 ASP A N 1
ATOM 1195 C CA . ASP A 1 158 ? -10.949 -10.744 24.740 1.00 83.12 158 ASP A CA 1
ATOM 1196 C C . ASP A 1 158 ? -11.424 -9.306 24.471 1.00 83.12 158 ASP A C 1
ATOM 1198 O O . ASP A 1 158 ? -10.911 -8.325 25.015 1.00 83.12 158 ASP A O 1
ATOM 1202 N N . SER A 1 159 ? -12.480 -9.187 23.663 1.00 74.94 159 SER A N 1
ATOM 1203 C CA . SER A 1 159 ? -13.087 -7.907 23.285 1.00 74.94 159 SER A CA 1
ATOM 1204 C C . SER A 1 159 ? -13.811 -7.176 24.424 1.00 74.94 159 SER A C 1
ATOM 1206 O O . SER A 1 159 ? -14.291 -6.061 24.210 1.00 74.94 159 SER A O 1
ATOM 1208 N N . THR A 1 160 ? -13.905 -7.761 25.622 1.00 80.88 160 THR A N 1
ATOM 1209 C CA . THR A 1 160 ? -14.442 -7.095 26.821 1.00 80.88 160 THR A CA 1
ATOM 1210 C C . THR A 1 160 ? -13.349 -6.426 27.657 1.00 80.88 160 THR A C 1
ATOM 1212 O O . THR A 1 160 ? -13.611 -5.444 28.355 1.00 80.88 160 THR A O 1
ATOM 1215 N N . LYS A 1 161 ? -12.105 -6.905 27.544 1.00 90.12 161 LYS A N 1
ATOM 1216 C CA . LYS A 1 161 ? -10.951 -6.452 28.320 1.00 90.12 161 LYS A CA 1
ATOM 1217 C C . LYS A 1 161 ? -10.275 -5.260 27.643 1.00 90.12 161 LYS A C 1
ATOM 1219 O O . LYS A 1 161 ? -9.583 -5.408 26.638 1.00 90.12 161 LYS A O 1
ATOM 1224 N N . VAL A 1 162 ? -10.437 -4.067 28.213 1.00 92.56 162 VAL A N 1
ATOM 1225 C CA . VAL A 1 162 ? -9.693 -2.867 27.791 1.00 92.56 162 VAL A CA 1
ATOM 1226 C C . VAL A 1 162 ? -8.241 -2.983 28.264 1.00 92.56 162 VAL A C 1
ATOM 1228 O O . VAL A 1 162 ? -7.990 -3.079 29.462 1.00 92.56 162 VAL A O 1
ATOM 1231 N N . VAL A 1 163 ? -7.286 -2.962 27.330 1.00 92.94 163 VAL A N 1
ATOM 1232 C CA . VAL A 1 163 ? -5.839 -2.983 27.623 1.00 92.94 163 VAL A CA 1
ATOM 1233 C C . VAL A 1 163 ? -5.239 -1.582 27.722 1.00 92.94 163 VAL A C 1
ATOM 1235 O O . VAL A 1 163 ? -4.249 -1.385 28.420 1.00 92.94 163 VAL A O 1
ATOM 1238 N N . LYS A 1 164 ? -5.836 -0.596 27.040 1.00 91.62 164 LYS A N 1
ATOM 1239 C CA . LYS A 1 164 ? -5.419 0.812 27.068 1.00 91.62 164 LYS A CA 1
ATOM 1240 C C . LYS A 1 164 ? -6.578 1.710 26.637 1.00 91.62 164 LYS A C 1
ATOM 1242 O O . LYS A 1 164 ? -7.367 1.317 25.784 1.00 91.62 164 LYS A O 1
ATOM 1247 N N . THR A 1 165 ? -6.646 2.932 27.153 1.00 94.00 165 THR A N 1
ATOM 1248 C CA . THR A 1 165 ? -7.480 3.995 26.569 1.00 94.00 165 THR A CA 1
ATOM 1249 C C . THR A 1 165 ? -6.556 4.986 25.881 1.00 94.00 165 THR A C 1
ATOM 1251 O O . THR A 1 165 ? -5.702 5.571 26.541 1.00 94.00 165 THR A O 1
ATOM 1254 N N . LEU A 1 166 ? -6.707 5.145 24.568 1.00 92.88 166 LEU A N 1
ATOM 1255 C CA . LEU A 1 166 ? -5.925 6.094 23.779 1.00 92.88 166 LEU A CA 1
ATOM 1256 C C . LEU A 1 166 ? -6.535 7.492 23.846 1.00 92.88 166 LEU A C 1
ATOM 1258 O O . LEU A 1 166 ? -7.756 7.630 23.939 1.00 92.88 166 LEU A O 1
ATOM 1262 N N . GLN A 1 167 ? -5.694 8.515 23.733 1.00 92.94 167 GLN A N 1
ATOM 1263 C CA . GLN A 1 167 ? -6.084 9.915 23.558 1.00 92.94 167 GLN A CA 1
ATOM 1264 C C . GLN A 1 167 ? -6.140 10.310 22.073 1.00 92.94 167 GLN A C 1
ATOM 1266 O O . GLN A 1 167 ? -5.624 9.610 21.205 1.00 92.94 167 GLN A O 1
ATOM 1271 N N . ASN A 1 168 ? -6.757 11.453 21.755 1.00 91.81 168 ASN A N 1
ATOM 1272 C CA . ASN A 1 168 ? -6.770 11.973 20.383 1.00 91.81 168 ASN A CA 1
ATOM 1273 C C . ASN A 1 168 ? -5.335 12.217 19.870 1.00 91.81 168 ASN A C 1
ATOM 1275 O O . ASN A 1 168 ? -4.543 12.871 20.543 1.00 91.81 168 ASN A O 1
ATOM 1279 N N . GLY A 1 169 ? -5.019 11.711 18.678 1.00 82.31 169 GLY A N 1
ATOM 1280 C CA . GLY A 1 169 ? -3.694 11.787 18.063 1.00 82.31 169 GLY A CA 1
ATOM 1281 C C . GLY A 1 169 ? -2.688 10.754 18.578 1.00 82.31 169 GLY A C 1
ATOM 1282 O O . GLY A 1 169 ? -1.588 10.675 18.037 1.00 82.31 169 GLY A O 1
ATOM 1283 N N . GLU A 1 170 ? -3.033 9.941 19.580 1.00 90.25 170 GLU A N 1
ATOM 1284 C CA . GLU A 1 170 ? -2.116 8.949 20.140 1.00 90.25 170 GLU A CA 1
ATOM 1285 C C . GLU A 1 170 ? -1.924 7.750 19.195 1.00 90.25 170 GLU A C 1
ATOM 1287 O O . GLU A 1 170 ? -2.874 7.268 18.569 1.00 90.25 170 GLU A O 1
ATOM 1292 N N . LEU A 1 171 ? -0.688 7.248 19.109 1.00 90.19 171 LEU A N 1
ATOM 1293 C CA . LEU A 1 171 ? -0.356 6.033 18.368 1.00 90.19 171 LEU A CA 1
ATOM 1294 C C . LEU A 1 171 ? -0.926 4.798 19.091 1.00 90.19 171 LEU A C 1
ATOM 1296 O O . LEU A 1 171 ? -0.530 4.474 20.211 1.00 90.19 171 LEU A O 1
ATOM 1300 N N . ALA A 1 172 ? -1.832 4.088 18.420 1.00 92.00 172 ALA A N 1
ATOM 1301 C CA . ALA A 1 172 ? -2.369 2.799 18.847 1.00 92.00 172 ALA A CA 1
ATOM 1302 C C . ALA A 1 172 ? -1.367 1.657 18.625 1.00 92.00 172 ALA A C 1
ATOM 1304 O O . ALA A 1 172 ? -1.296 0.735 19.431 1.00 92.00 172 ALA A O 1
ATOM 1305 N N . GLY A 1 173 ? -0.615 1.714 17.522 1.00 92.62 173 GLY A N 1
ATOM 1306 C CA . GLY A 1 173 ? 0.323 0.676 17.097 1.00 92.62 173 GLY A CA 1
ATOM 1307 C C . GLY A 1 173 ? 0.414 0.575 15.575 1.00 92.62 173 GLY A C 1
ATOM 1308 O O . GLY A 1 173 ? 0.000 1.487 14.857 1.00 92.62 173 GLY A O 1
ATOM 1309 N N . THR A 1 174 ? 0.920 -0.550 15.080 1.00 90.94 174 THR A N 1
ATOM 1310 C CA . THR A 1 174 ? 1.038 -0.853 13.649 1.00 90.94 174 THR A CA 1
ATOM 1311 C C . THR A 1 174 ? -0.129 -1.730 13.197 1.00 90.94 174 THR A C 1
ATOM 1313 O O . THR A 1 174 ? -0.466 -2.714 13.849 1.00 90.94 174 THR A O 1
ATOM 1316 N N . TYR A 1 175 ? -0.765 -1.383 12.080 1.00 90.88 175 TYR A N 1
ATOM 1317 C CA . TYR A 1 175 ? -1.893 -2.102 11.490 1.00 90.88 175 TYR A CA 1
ATOM 1318 C C . TYR A 1 175 ? -1.525 -3.549 11.143 1.00 90.88 175 TYR A C 1
ATOM 1320 O O . TYR A 1 175 ? -0.523 -3.791 10.476 1.00 90.88 175 TYR A O 1
ATOM 1328 N N . VAL A 1 176 ? -2.375 -4.507 11.515 1.00 92.19 176 VAL A N 1
ATOM 1329 C CA . VAL A 1 176 ? -2.249 -5.922 11.128 1.00 92.19 176 VAL A CA 1
ATOM 1330 C C . VAL A 1 176 ? -3.317 -6.292 10.098 1.00 92.19 176 VAL A C 1
ATOM 1332 O O . VAL A 1 176 ? -2.992 -6.767 9.013 1.00 92.19 176 VAL A O 1
ATOM 1335 N N . ARG A 1 177 ? -4.597 -6.093 10.439 1.00 91.00 177 ARG A N 1
ATOM 1336 C CA . ARG A 1 177 ? -5.762 -6.402 9.588 1.00 91.00 177 ARG A CA 1
ATOM 1337 C C . ARG A 1 177 ? -7.032 -5.724 10.107 1.00 91.00 177 ARG A C 1
ATOM 1339 O O . ARG A 1 177 ? -7.099 -5.311 11.263 1.00 91.00 177 ARG A O 1
ATOM 1346 N N . GLN A 1 178 ? -8.068 -5.677 9.275 1.00 92.62 178 GLN A N 1
ATOM 1347 C CA . GLN A 1 178 ? -9.430 -5.331 9.686 1.00 92.62 178 GLN A CA 1
ATOM 1348 C C . GLN A 1 178 ? -10.226 -6.600 10.050 1.00 92.62 178 GLN A C 1
ATOM 1350 O O . GLN A 1 178 ? -10.084 -7.634 9.399 1.00 92.62 178 GLN A O 1
ATOM 1355 N N . LEU A 1 179 ? -11.080 -6.512 11.072 1.00 91.19 179 LEU A N 1
ATOM 1356 C CA . LEU A 1 179 ? -11.915 -7.599 11.591 1.00 91.19 179 LEU A CA 1
ATOM 1357 C C . LEU A 1 179 ? -13.373 -7.141 11.726 1.00 91.19 179 LEU A C 1
ATOM 1359 O O . LEU A 1 179 ? -13.637 -6.054 12.233 1.00 91.19 179 LEU A O 1
ATOM 1363 N N . GLY A 1 180 ? -14.328 -7.980 11.323 1.00 89.62 180 GLY A N 1
ATOM 1364 C CA . GLY A 1 180 ? -15.748 -7.784 11.627 1.00 89.62 180 GLY A CA 1
ATOM 1365 C C . GLY A 1 180 ? -16.141 -8.602 12.855 1.00 89.62 180 GLY A C 1
ATOM 1366 O O . GLY A 1 180 ? -16.204 -9.824 12.765 1.00 89.62 180 GLY A O 1
ATOM 1367 N N . VAL A 1 181 ? -16.410 -7.948 13.985 1.00 85.06 181 VAL A N 1
ATOM 1368 C CA . VAL A 1 181 ? -16.772 -8.610 15.250 1.00 85.06 181 VAL A CA 1
ATOM 1369 C C . VAL A 1 181 ? -18.264 -8.423 15.505 1.00 85.06 181 VAL A C 1
ATOM 1371 O O . VAL A 1 181 ? -18.758 -7.295 15.530 1.00 85.06 181 VAL A O 1
ATOM 1374 N N . ARG A 1 182 ? -18.996 -9.527 15.691 1.00 83.88 182 ARG A N 1
ATOM 1375 C CA . ARG A 1 182 ? -20.425 -9.511 16.030 1.00 83.88 182 ARG A CA 1
ATOM 1376 C C . ARG A 1 182 ? -20.599 -9.586 17.544 1.00 83.88 182 ARG A C 1
ATOM 1378 O O . ARG A 1 182 ? -20.135 -10.534 18.168 1.00 83.88 182 ARG A O 1
ATOM 1385 N N . HIS A 1 183 ? -21.269 -8.596 18.119 1.00 79.50 183 HIS A N 1
ATOM 1386 C CA . HIS A 1 183 ? -21.516 -8.504 19.555 1.00 79.50 183 HIS A CA 1
ATOM 1387 C C . HIS A 1 183 ? -22.825 -9.204 19.946 1.00 79.50 183 HIS A C 1
ATOM 1389 O O . HIS A 1 183 ? -23.685 -9.483 19.108 1.00 79.50 183 HIS A O 1
ATOM 1395 N N . SER A 1 184 ? -22.987 -9.469 21.245 1.00 77.44 184 SER A N 1
ATOM 1396 C CA . SER A 1 184 ? -24.167 -10.127 21.831 1.00 77.44 184 SER A CA 1
ATOM 1397 C C . SER A 1 184 ? -25.484 -9.381 21.581 1.00 77.44 184 SER A C 1
ATOM 1399 O O . SER A 1 184 ? -26.536 -10.006 21.514 1.00 77.44 184 SER A O 1
ATOM 1401 N N . ASN A 1 185 ? -25.430 -8.064 21.361 1.00 81.38 185 ASN A N 1
ATOM 1402 C CA . ASN A 1 185 ? -26.570 -7.238 20.948 1.00 81.38 185 ASN A CA 1
ATOM 1403 C C . ASN A 1 185 ? -26.961 -7.409 19.459 1.00 81.38 185 ASN A C 1
ATOM 1405 O O . ASN A 1 185 ? -27.797 -6.667 18.947 1.00 81.38 185 ASN A O 1
ATOM 1409 N N . GLY A 1 186 ? -26.328 -8.343 18.743 1.00 83.25 186 GLY A N 1
ATOM 1410 C CA . GLY A 1 186 ? -26.578 -8.650 17.337 1.00 83.25 186 GLY A CA 1
ATOM 1411 C C . GLY A 1 186 ? -25.859 -7.744 16.334 1.00 83.25 186 GLY A C 1
ATOM 1412 O O . GLY A 1 186 ? -25.817 -8.103 15.155 1.00 83.25 186 GLY A O 1
ATOM 1413 N N . GLN A 1 187 ? -25.271 -6.624 16.772 1.00 84.69 187 GLN A N 1
ATOM 1414 C CA . GLN A 1 187 ? -24.590 -5.659 15.906 1.00 84.69 187 GLN A CA 1
ATOM 1415 C C . GLN A 1 187 ? -23.172 -6.121 15.547 1.00 84.69 187 GLN A C 1
ATOM 1417 O O . GLN A 1 187 ? -22.444 -6.656 16.384 1.00 84.69 187 GLN A O 1
ATOM 1422 N N . THR A 1 188 ? -22.762 -5.877 14.301 1.00 86.75 188 THR A N 1
ATOM 1423 C CA . THR A 1 188 ? -21.395 -6.141 13.832 1.00 86.75 188 THR A CA 1
ATOM 1424 C C . THR A 1 188 ? -20.620 -4.834 13.745 1.00 86.75 188 THR A C 1
ATOM 1426 O O . THR A 1 188 ? -20.968 -3.960 12.953 1.00 86.75 188 THR A O 1
ATOM 1429 N N . TYR A 1 189 ? -19.544 -4.719 14.520 1.00 86.88 189 TYR A N 1
ATOM 1430 C CA . TYR A 1 189 ? -18.622 -3.589 14.472 1.00 86.88 189 TYR A CA 1
ATOM 1431 C C . TYR A 1 189 ? -17.342 -3.962 13.722 1.00 86.88 189 TYR A C 1
ATOM 1433 O O . TYR A 1 189 ? -16.898 -5.110 13.735 1.00 86.88 189 TYR A O 1
ATOM 1441 N N . GLN A 1 190 ? -16.749 -2.977 13.050 1.00 92.19 190 GLN A N 1
ATOM 1442 C CA . GLN A 1 190 ? -15.467 -3.138 12.369 1.00 92.19 190 GLN A CA 1
ATOM 1443 C C . GLN A 1 190 ? -14.343 -2.700 13.306 1.00 92.19 190 GLN A C 1
ATOM 1445 O O . GLN A 1 190 ? -14.322 -1.562 13.776 1.00 92.19 190 GLN A O 1
ATOM 1450 N N . TYR A 1 191 ? -13.401 -3.600 13.545 1.00 93.62 191 TYR A N 1
ATOM 1451 C CA . TYR A 1 191 ? -12.205 -3.387 14.343 1.00 93.62 191 TYR A CA 1
ATOM 1452 C C . TYR A 1 191 ? -10.963 -3.397 13.454 1.00 93.62 191 TYR A C 1
ATOM 1454 O O . TYR A 1 191 ? -10.935 -4.009 12.386 1.00 93.62 191 TYR A O 1
ATOM 1462 N N . ILE A 1 192 ? -9.929 -2.711 13.915 1.00 93.81 192 ILE A N 1
ATOM 1463 C CA . ILE A 1 192 ? -8.570 -2.772 13.406 1.00 93.81 192 ILE A CA 1
ATOM 1464 C C . ILE A 1 192 ? -7.749 -3.526 14.447 1.00 93.81 192 ILE A C 1
ATOM 1466 O O . ILE A 1 192 ? -7.717 -3.124 15.610 1.00 93.81 192 ILE A O 1
ATOM 1470 N N . GLU A 1 193 ? -7.110 -4.617 14.037 1.00 95.31 193 GLU A N 1
ATOM 1471 C CA . GLU A 1 193 ? -6.092 -5.280 14.844 1.00 95.31 193 GLU A CA 1
ATOM 1472 C C . GLU A 1 193 ? -4.762 -4.549 14.658 1.00 95.31 193 GLU A C 1
ATOM 1474 O O . GLU A 1 193 ? -4.349 -4.290 13.524 1.00 95.31 193 GLU A O 1
ATOM 1479 N N . VAL A 1 194 ? -4.107 -4.220 15.770 1.00 94.69 194 VAL A N 1
ATOM 1480 C CA . VAL A 1 194 ? -2.801 -3.559 15.814 1.00 94.69 194 VAL A CA 1
ATOM 1481 C C . VAL A 1 194 ? -1.801 -4.377 16.618 1.00 94.69 194 VAL A C 1
ATOM 1483 O O . VAL A 1 194 ? -2.175 -5.037 17.588 1.00 94.69 194 VAL A O 1
ATOM 1486 N N . THR A 1 195 ? -0.527 -4.305 16.244 1.00 94.25 195 THR A N 1
ATOM 1487 C CA . THR A 1 195 ? 0.596 -4.663 17.115 1.00 94.25 195 THR A CA 1
ATOM 1488 C C . THR A 1 195 ? 1.111 -3.418 17.822 1.00 94.25 195 THR A C 1
ATOM 1490 O O . THR A 1 195 ? 1.347 -2.390 17.189 1.00 94.25 195 THR A O 1
ATOM 1493 N N . TYR A 1 196 ? 1.291 -3.498 19.137 1.00 90.38 196 TYR A N 1
ATOM 1494 C CA . TYR A 1 196 ? 1.843 -2.412 19.944 1.00 90.38 196 TYR A CA 1
ATOM 1495 C C . TYR A 1 196 ? 2.880 -2.958 20.922 1.00 90.38 196 TYR A C 1
ATOM 1497 O O . TYR A 1 196 ? 2.781 -4.102 21.369 1.00 90.38 196 TYR A O 1
ATOM 1505 N N . THR A 1 197 ? 3.878 -2.143 21.241 1.00 86.31 197 THR A N 1
ATOM 1506 C CA . THR A 1 197 ? 4.956 -2.509 22.162 1.00 86.31 197 THR A CA 1
ATOM 1507 C C . THR A 1 197 ? 4.691 -1.869 23.516 1.00 86.31 197 THR A C 1
ATOM 1509 O O . THR A 1 197 ? 4.438 -0.666 23.587 1.00 86.31 197 THR A O 1
ATOM 1512 N N . ASP A 1 198 ? 4.739 -2.664 24.581 1.00 79.88 198 ASP A N 1
ATOM 1513 C CA . ASP A 1 198 ? 4.660 -2.156 25.953 1.00 79.88 198 ASP A CA 1
ATOM 1514 C C . ASP A 1 198 ? 6.056 -1.815 26.515 1.00 79.88 198 ASP A C 1
ATOM 1516 O O . ASP A 1 198 ? 7.078 -2.143 25.909 1.00 79.88 198 ASP A O 1
ATOM 1520 N N . TRP A 1 199 ? 6.128 -1.181 27.690 1.00 71.69 199 TRP A N 1
ATOM 1521 C CA . TRP A 1 199 ? 7.388 -0.699 28.287 1.00 71.69 199 TRP A CA 1
ATOM 1522 C C . TRP A 1 199 ? 8.458 -1.781 28.545 1.00 71.69 199 TRP A C 1
ATOM 1524 O O . TRP A 1 199 ? 9.635 -1.449 28.668 1.00 71.69 199 TRP A O 1
ATOM 1534 N N . TRP A 1 200 ? 8.083 -3.065 28.542 1.00 61.53 200 TRP A N 1
ATOM 1535 C CA . TRP A 1 200 ? 8.996 -4.219 28.618 1.00 61.53 200 TRP A CA 1
ATOM 1536 C C . TRP A 1 200 ? 9.442 -4.778 27.251 1.00 61.53 200 TRP A C 1
ATOM 1538 O O . TRP A 1 200 ? 9.937 -5.900 27.178 1.00 61.53 200 TRP A O 1
ATOM 1548 N N . VAL A 1 201 ? 9.256 -4.036 26.151 1.00 71.19 201 VAL A N 1
ATOM 1549 C CA . VAL A 1 201 ? 9.615 -4.434 24.766 1.00 71.19 201 VAL A CA 1
ATOM 1550 C C . VAL A 1 201 ? 8.806 -5.635 24.228 1.00 71.19 201 VAL A C 1
ATOM 1552 O O . VAL A 1 201 ? 9.007 -6.087 23.103 1.00 71.19 201 VAL A O 1
ATOM 1555 N N . LEU A 1 202 ? 7.827 -6.131 24.986 1.00 80.38 202 LEU A N 1
ATOM 1556 C CA . LEU A 1 202 ? 6.905 -7.168 24.530 1.00 80.38 202 LEU A CA 1
ATOM 1557 C C . LEU A 1 202 ? 5.899 -6.587 23.526 1.00 80.38 202 LEU A C 1
ATOM 1559 O O . LEU A 1 202 ? 5.226 -5.592 23.806 1.00 80.38 202 LEU A O 1
ATOM 1563 N N . THR A 1 203 ? 5.791 -7.234 22.365 1.00 85.88 203 THR A N 1
ATOM 1564 C CA . THR A 1 203 ? 4.812 -6.896 21.325 1.00 85.88 203 THR A CA 1
ATOM 1565 C C . THR A 1 203 ? 3.502 -7.627 21.585 1.00 85.88 203 THR A C 1
ATOM 1567 O O . THR A 1 203 ? 3.427 -8.852 21.482 1.00 85.88 203 THR A O 1
ATOM 1570 N N . PHE A 1 204 ? 2.450 -6.868 21.861 1.00 90.69 204 PHE A N 1
ATOM 1571 C CA . PHE A 1 204 ? 1.096 -7.363 22.072 1.00 90.69 204 PHE A CA 1
ATOM 1572 C C . PHE A 1 204 ? 0.213 -7.078 20.857 1.00 90.69 204 PHE A C 1
ATOM 1574 O O . PHE A 1 204 ? 0.516 -6.216 20.031 1.00 90.69 204 PHE A O 1
ATOM 1581 N N . LYS A 1 205 ? -0.905 -7.804 20.756 1.00 94.00 205 LYS A N 1
ATOM 1582 C CA . LYS A 1 205 ? -1.971 -7.516 19.79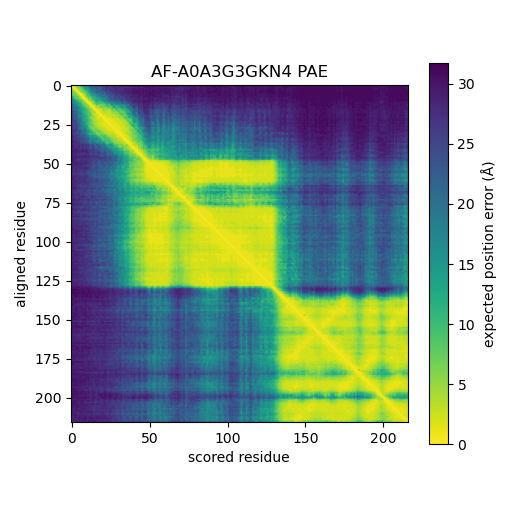3 1.00 94.00 205 LYS A CA 1
ATOM 1583 C C . LYS A 1 205 ? -3.172 -6.926 20.510 1.00 94.00 205 LYS A C 1
ATOM 1585 O O . LYS A 1 205 ? -3.560 -7.415 21.569 1.00 94.00 205 LYS A O 1
ATOM 1590 N N . ALA A 1 206 ? -3.779 -5.921 19.897 1.00 94.81 206 ALA A N 1
ATOM 1591 C CA . ALA A 1 206 ? -4.979 -5.281 20.409 1.00 94.81 206 ALA A CA 1
ATOM 1592 C C . ALA A 1 206 ? -5.969 -4.978 19.287 1.00 94.81 206 ALA A C 1
ATOM 1594 O O . ALA A 1 206 ? -5.583 -4.856 18.124 1.00 94.81 206 ALA A O 1
ATOM 1595 N N . TRP A 1 207 ? -7.238 -4.812 19.639 1.00 95.06 207 TRP A N 1
ATOM 1596 C CA . TRP A 1 207 ? -8.295 -4.402 18.723 1.00 95.06 207 TRP A CA 1
ATOM 1597 C C . TRP A 1 207 ? -8.810 -3.015 19.085 1.00 95.06 207 TRP A C 1
ATOM 1599 O O . TRP A 1 207 ? -9.088 -2.717 20.245 1.00 95.06 207 TRP A O 1
ATOM 1609 N N . ILE A 1 208 ? -9.010 -2.170 18.080 1.00 94.38 208 ILE A N 1
ATOM 1610 C CA . ILE A 1 208 ? -9.619 -0.850 18.248 1.00 94.38 208 ILE A CA 1
ATOM 1611 C C . ILE A 1 208 ? -10.679 -0.605 17.178 1.00 94.38 208 ILE A C 1
ATOM 1613 O O . ILE A 1 208 ? -10.548 -1.054 16.041 1.00 94.38 208 ILE A O 1
ATOM 1617 N N . ARG A 1 209 ? -11.767 0.077 17.534 1.00 93.00 209 ARG A N 1
ATOM 1618 C CA . ARG A 1 209 ? -12.875 0.340 16.608 1.00 93.00 209 ARG A CA 1
ATOM 1619 C C . ARG A 1 209 ? -12.426 1.205 15.426 1.00 93.00 209 ARG A C 1
ATOM 1621 O O . ARG A 1 209 ? -11.858 2.279 15.618 1.00 93.00 209 ARG A O 1
ATOM 1628 N N . LYS A 1 210 ? -12.709 0.749 14.199 1.00 91.75 210 LYS A N 1
ATOM 1629 C CA . LYS A 1 210 ? -12.251 1.368 12.939 1.00 91.75 210 LYS A CA 1
ATOM 1630 C C . LYS A 1 210 ? -12.701 2.821 12.791 1.00 91.75 210 LYS A C 1
ATOM 1632 O O . LYS A 1 210 ? -11.965 3.648 12.257 1.00 91.75 210 LYS A O 1
ATOM 1637 N N . ASP A 1 211 ? -13.902 3.139 13.253 1.00 90.19 211 ASP A N 1
ATOM 1638 C CA 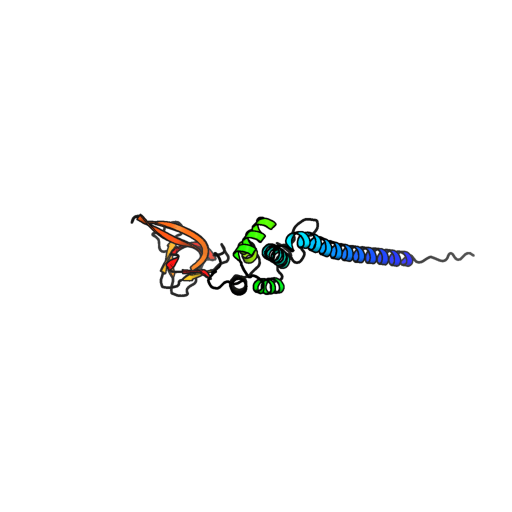. ASP A 1 211 ? -14.455 4.489 13.208 1.00 90.19 211 ASP A CA 1
ATOM 1639 C C . ASP A 1 211 ? -13.669 5.481 14.085 1.00 90.19 211 ASP A C 1
ATOM 1641 O O . ASP A 1 211 ? -13.519 6.644 13.703 1.00 90.19 211 ASP A O 1
ATOM 1645 N N . PHE A 1 212 ? -13.057 5.009 15.176 1.00 91.19 212 PHE A N 1
ATOM 1646 C CA . PHE A 1 212 ? -12.288 5.829 16.116 1.00 91.19 212 PHE A CA 1
ATOM 1647 C C . PHE A 1 212 ? -10.812 6.015 15.743 1.00 91.19 212 PHE A C 1
ATOM 1649 O O . PHE A 1 212 ? -10.104 6.727 16.452 1.00 91.19 212 PHE A O 1
ATOM 1656 N N . VAL A 1 213 ? -10.333 5.431 14.638 1.00 90.75 213 VAL A N 1
ATOM 1657 C CA . VAL A 1 213 ? -8.921 5.526 14.228 1.00 90.75 213 VAL A CA 1
ATOM 1658 C C . VAL A 1 213 ? -8.720 6.093 12.827 1.00 90.75 213 VAL A C 1
ATOM 1660 O O . VAL A 1 213 ? -9.514 5.871 11.910 1.00 90.75 213 VAL A O 1
ATOM 1663 N N . LYS A 1 214 ? -7.631 6.844 12.661 1.00 87.44 214 LYS A N 1
ATOM 1664 C CA . LYS A 1 214 ? -7.013 7.183 11.380 1.00 87.44 214 LYS A CA 1
ATOM 1665 C C . LYS A 1 214 ? -5.813 6.259 11.241 1.00 87.44 214 LYS A C 1
ATOM 1667 O O . LYS A 1 214 ? -4.965 6.228 12.123 1.00 87.44 214 LYS A O 1
ATOM 1672 N N . ILE A 1 215 ? -5.727 5.544 10.132 1.00 83.38 215 ILE A N 1
ATOM 1673 C CA . ILE A 1 215 ? -4.521 4.798 9.790 1.00 83.38 215 ILE A CA 1
ATOM 1674 C C . ILE A 1 215 ? -3.693 5.675 8.839 1.00 83.38 215 ILE A C 1
ATOM 1676 O O . ILE A 1 215 ? -4.234 6.246 7.887 1.00 83.38 215 ILE A O 1
ATOM 1680 N N . ALA A 1 216 ? -2.417 5.858 9.173 1.00 72.06 216 ALA A N 1
ATOM 1681 C CA . ALA A 1 216 ? -1.433 6.703 8.498 1.00 72.06 216 ALA A CA 1
ATOM 1682 C C . ALA A 1 216 ? -0.270 5.862 7.940 1.00 72.06 216 ALA A C 1
ATOM 1684 O O . ALA A 1 216 ? -0.233 4.635 8.200 1.00 72.06 216 ALA A O 1
#